Protein AF-0000000080738902 (afdb_homodimer)

pLDDT: mean 89.27, std 9.14, range [47.47, 98.25]

Radius of gyration: 24.22 Å; Cα contacts (8 Å, |Δi|>4): 672; chains: 2; bounding box: 46×71×53 Å

Secondary structure (DSSP, 8-state):
---------GGGPPPEEESSBS---GGGGEEEEEE-SSTT-EEEEEEEE-SEEE--BSS--SPPSEE-SSEEEEEEEES--TT--SS-S-TT-EEEE-TT-EE---HHHHHHHHHS----EEE-TT-EEEEEEESS--PPPHIIIIIT----TTHHIIIIITPPP--PPP-/---------GGGPPPEEESSBS---GGGGEEEEEE-SSTT-EEEEEEEE-SEEE--BSS--SPPSEE-SSEEEEEEEES--TT--SS-S-TT-EEEE-TT-EE---HHHHHHHHHS----EEE-TT-EEEEEEESS--PPPHIIIIIT----TTHHIIIIITPPP--PPP-

Structure (mmCIF, N/CA/C/O backbone):
data_AF-0000000080738902-model_v1
#
loop_
_entity.id
_entity.type
_entity.pdbx_description
1 polymer 'homogentisate 1,2-dioxygenase'
#
loop_
_atom_site.group_PDB
_atom_site.id
_atom_site.type_symbol
_atom_site.label_atom_id
_atom_site.label_alt_id
_atom_site.label_comp_id
_atom_site.label_asym_id
_atom_site.label_entity_id
_atom_site.label_seq_id
_atom_site.pdbx_PDB_ins_code
_atom_site.Cartn_x
_atom_site.Cartn_y
_atom_site.Cartn_z
_atom_site.occupancy
_atom_site.B_iso_or_equiv
_atom_site.auth_seq_id
_atom_site.auth_comp_id
_atom_site.auth_asym_id
_atom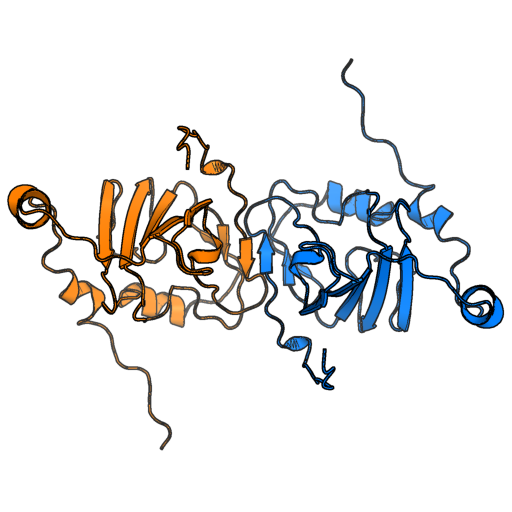_site.auth_atom_id
_atom_site.pdbx_PDB_model_num
ATOM 1 N N . MET A 1 1 ? -26.938 -9.75 -11.336 1 48.16 1 MET A N 1
ATOM 2 C CA . MET A 1 1 ? -25.656 -9.047 -11.523 1 48.16 1 MET A CA 1
ATOM 3 C C . MET A 1 1 ? -25.266 -9.031 -13 1 48.16 1 MET A C 1
ATOM 5 O O . MET A 1 1 ? -25.203 -10.078 -13.641 1 48.16 1 MET A O 1
ATOM 9 N N . GLU A 1 2 ? -25.641 -7.961 -13.656 1 53.91 2 GLU A N 1
ATOM 10 C CA . GLU A 1 2 ? -25.297 -7.867 -15.07 1 53.91 2 GLU A CA 1
ATOM 11 C C . GLU A 1 2 ? -23.781 -7.855 -15.266 1 53.91 2 GLU A C 1
ATOM 13 O O . GLU A 1 2 ? -23.062 -7.195 -14.516 1 53.91 2 GLU A O 1
ATOM 18 N N . ILE A 1 3 ? -23.266 -8.875 -15.883 1 64.56 3 ILE A N 1
ATOM 19 C CA . ILE A 1 3 ? -21.828 -8.977 -16.188 1 64.56 3 ILE A CA 1
ATOM 20 C C . ILE A 1 3 ? -21.531 -8.289 -17.516 1 64.56 3 ILE A C 1
ATOM 22 O O . ILE A 1 3 ? -22.203 -8.539 -18.516 1 64.56 3 ILE A O 1
ATOM 26 N N . TYR A 1 4 ? -20.953 -7.121 -17.438 1 76.94 4 TYR A N 1
ATOM 27 C CA . TYR A 1 4 ? -20.484 -6.457 -18.641 1 76.94 4 TYR A CA 1
ATOM 28 C C . TYR A 1 4 ? -19.016 -6.785 -18.906 1 76.94 4 TYR A C 1
ATOM 30 O O . TYR A 1 4 ? -18.219 -6.91 -17.984 1 76.94 4 TYR A O 1
ATOM 38 N N . PRO A 1 5 ? -18.812 -7.152 -20.203 1 82.19 5 PRO A N 1
ATOM 39 C CA . PRO A 1 5 ? -17.406 -7.352 -20.531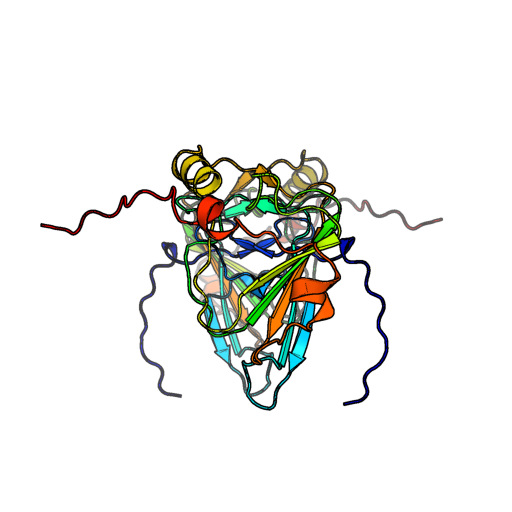 1 82.19 5 PRO A CA 1
ATOM 40 C C . PRO A 1 5 ? -16.562 -6.09 -20.328 1 82.19 5 PRO A C 1
ATOM 42 O O . PRO A 1 5 ? -17.047 -4.98 -20.594 1 82.19 5 PRO A O 1
ATOM 45 N N . TYR A 1 6 ? -15.531 -6.125 -19.594 1 82.94 6 TYR A N 1
ATOM 46 C CA . TYR A 1 6 ? -14.617 -5.008 -19.375 1 82.94 6 TYR A CA 1
ATOM 47 C C . TYR A 1 6 ? -13.195 -5.383 -19.781 1 82.94 6 TYR A C 1
ATOM 49 O O . TYR A 1 6 ? -12.773 -6.527 -19.594 1 82.94 6 TYR A O 1
ATOM 57 N N . LYS A 1 7 ? -12.602 -4.418 -20.641 1 90.44 7 LYS A N 1
ATOM 58 C CA . LYS A 1 7 ? -11.188 -4.547 -20.969 1 90.44 7 LYS A CA 1
ATOM 59 C C . LYS A 1 7 ? -10.344 -3.59 -20.125 1 90.44 7 LYS A C 1
ATOM 61 O O . LYS A 1 7 ? -10.664 -2.404 -20.016 1 90.44 7 LYS A O 1
ATOM 66 N N . TYR A 1 8 ? -9.383 -4.148 -19.469 1 91.38 8 TYR A N 1
ATOM 67 C CA . TYR A 1 8 ? -8.523 -3.355 -18.594 1 91.38 8 TYR A CA 1
ATOM 68 C C . TYR A 1 8 ? -7.055 -3.656 -18.859 1 91.38 8 TYR A C 1
ATOM 70 O O . TYR A 1 8 ? -6.648 -4.82 -18.875 1 91.38 8 TYR A O 1
ATOM 78 N N . ASP A 1 9 ? -6.238 -2.584 -19.25 1 94.75 9 ASP A N 1
ATOM 79 C CA . ASP A 1 9 ? -4.789 -2.707 -19.375 1 94.75 9 ASP A CA 1
ATOM 80 C C . ASP A 1 9 ? -4.141 -2.955 -18.016 1 94.75 9 ASP A C 1
ATOM 82 O O . ASP A 1 9 ? -4.07 -2.051 -17.172 1 94.75 9 ASP A O 1
ATOM 86 N N . LEU A 1 10 ? -3.564 -4.156 -17.844 1 95.75 10 LEU A N 1
ATOM 87 C CA . LEU A 1 10 ? -3.01 -4.539 -16.547 1 95.75 10 LEU A CA 1
ATOM 88 C C . LEU A 1 10 ? -1.816 -3.658 -16.188 1 95.75 10 LEU A C 1
ATOM 90 O O . LEU A 1 10 ? -1.447 -3.553 -15.016 1 95.75 10 LEU A O 1
ATOM 94 N N . GLY A 1 11 ? -1.212 -3.033 -17.203 1 94.06 11 GLY A N 1
ATOM 95 C CA . GLY A 1 11 ? -0.072 -2.162 -16.953 1 94.06 11 GLY A CA 1
ATOM 96 C C . GLY A 1 11 ? -0.444 -0.87 -16.25 1 94.06 11 GLY A C 1
ATOM 97 O O . GLY A 1 11 ? 0.428 -0.152 -15.766 1 94.06 11 GLY A O 1
ATOM 98 N N . ARG A 1 12 ? -1.668 -0.596 -16.172 1 94.12 12 ARG A N 1
ATOM 99 C CA . ARG A 1 12 ? -2.125 0.661 -15.586 1 94.12 12 ARG A CA 1
ATOM 100 C C . ARG A 1 12 ? -2.467 0.488 -14.109 1 94.12 12 ARG A C 1
ATOM 102 O O . ARG A 1 12 ? -2.861 1.447 -13.438 1 94.12 12 ARG A O 1
ATOM 109 N N . PHE A 1 13 ? -2.375 -0.691 -13.664 1 96.69 13 PHE A N 1
ATOM 110 C CA . PHE A 1 13 ? -2.664 -0.986 -12.266 1 96.69 13 PHE A CA 1
ATOM 111 C C . PHE A 1 13 ? -1.594 -0.398 -11.352 1 96.69 13 PHE A C 1
ATOM 113 O O . PHE A 1 13 ? -0.415 -0.739 -11.469 1 96.69 13 PHE A O 1
ATOM 120 N N . SER A 1 14 ? -1.913 0.566 -10.422 1 96.88 14 SER A N 1
ATOM 121 C CA . SER A 1 14 ? -0.982 1.083 -9.422 1 96.88 14 SER A CA 1
ATOM 122 C C . SER A 1 14 ? -0.781 0.087 -8.289 1 96.88 14 SER A C 1
ATOM 124 O O . SER A 1 14 ? -1.716 -0.207 -7.539 1 96.88 14 SER A O 1
ATOM 126 N N . VAL A 1 15 ? 0.381 -0.333 -8.156 1 97.62 15 VAL A N 1
ATOM 127 C CA . VAL A 1 15 ? 0.679 -1.409 -7.215 1 97.62 15 VAL A CA 1
ATOM 128 C C . VAL A 1 15 ? 0.935 -0.827 -5.828 1 97.62 15 VAL A C 1
ATOM 130 O O . VAL A 1 15 ? 1.811 0.024 -5.656 1 97.62 15 VAL A O 1
ATOM 133 N N . ILE A 1 16 ? 0.115 -1.311 -4.898 1 97.88 16 ILE A N 1
ATOM 134 C CA . ILE A 1 16 ? 0.243 -0.891 -3.506 1 97.88 16 ILE A CA 1
ATOM 135 C C . ILE A 1 16 ? 0.918 -1.993 -2.693 1 97.88 16 ILE A C 1
ATOM 137 O O . ILE A 1 16 ? 0.612 -3.176 -2.865 1 97.88 16 ILE A O 1
ATOM 141 N N . GLY A 1 17 ? 1.851 -1.627 -1.879 1 97.44 17 GLY A N 1
ATOM 142 C CA . GLY A 1 17 ? 2.566 -2.584 -1.052 1 97.44 17 GLY A CA 1
ATOM 143 C C . GLY A 1 17 ? 3.164 -1.965 0.197 1 97.44 17 GLY A C 1
ATOM 144 O O . GLY A 1 17 ? 2.965 -0.779 0.465 1 97.44 17 GLY A O 1
ATOM 145 N N . SER A 1 18 ? 3.805 -2.836 0.977 1 97.5 18 SER A N 1
ATOM 146 C CA . SER A 1 18 ? 4.449 -2.346 2.191 1 97.5 18 SER A CA 1
ATOM 147 C C . SER A 1 18 ? 5.664 -1.484 1.863 1 97.5 18 SER A C 1
ATOM 149 O O . SER A 1 18 ? 6.496 -1.862 1.033 1 97.5 18 SER A O 1
ATOM 151 N N . THR A 1 19 ? 5.719 -0.328 2.545 1 98.25 19 THR A N 1
ATOM 152 C CA . THR A 1 19 ? 6.855 0.57 2.363 1 98.25 19 THR A CA 1
ATOM 153 C C . THR A 1 19 ? 7.629 0.731 3.668 1 98.25 19 THR A C 1
ATOM 155 O O . THR A 1 19 ? 8.352 1.713 3.848 1 98.25 19 THR A O 1
ATOM 158 N N . SER A 1 20 ? 7.426 -0.146 4.594 1 97.88 20 SER A N 1
ATOM 159 C CA . SER A 1 20 ? 8.156 -0.149 5.859 1 97.88 20 SER A CA 1
ATOM 160 C C . SER A 1 20 ? 8.609 -1.557 6.234 1 97.88 20 SER A C 1
ATOM 162 O O . SER A 1 20 ? 9.758 -1.927 6.004 1 97.88 20 SER A O 1
ATOM 164 N N . PHE A 1 21 ? 7.652 -2.4 6.684 1 97.56 21 PHE A N 1
ATOM 165 C CA . PHE A 1 21 ? 7.992 -3.781 7.008 1 97.56 21 PHE A CA 1
ATOM 166 C C . PHE A 1 21 ? 6.793 -4.695 6.789 1 97.56 21 PHE A C 1
ATOM 168 O O . PHE A 1 21 ? 5.707 -4.234 6.441 1 97.56 21 PHE A O 1
ATOM 175 N N . ASP A 1 22 ? 6.992 -6.016 6.859 1 95.94 22 ASP A N 1
ATOM 176 C CA . ASP A 1 22 ? 6 -7.078 6.711 1 95.94 22 ASP A CA 1
ATOM 177 C C . ASP A 1 22 ? 5.656 -7.305 5.242 1 95.94 22 ASP A C 1
ATOM 179 O O . ASP A 1 22 ? 5.949 -6.465 4.391 1 95.94 22 ASP A O 1
ATOM 183 N N . HIS A 1 23 ? 5.129 -8.43 5 1 94.69 23 HIS A N 1
ATOM 184 C CA . HIS A 1 23 ? 4.656 -8.867 3.691 1 94.69 23 HIS A CA 1
ATOM 185 C C . HIS A 1 23 ? 3.135 -8.977 3.662 1 94.69 23 HIS A C 1
ATOM 187 O O . HIS A 1 23 ? 2.561 -9.898 4.242 1 94.69 23 HIS A O 1
ATOM 193 N N . PRO A 1 24 ? 2.496 -7.988 2.971 1 94.69 24 PRO A N 1
ATOM 194 C CA . PRO A 1 24 ? 1.034 -8.055 2.932 1 94.69 24 PRO A CA 1
ATOM 195 C C . PRO A 1 24 ? 0.517 -9.25 2.141 1 94.69 24 PRO A C 1
ATOM 197 O O . PRO A 1 24 ? 1.213 -9.758 1.259 1 94.69 24 PRO A O 1
ATOM 200 N N . ASP A 1 25 ? -0.683 -9.648 2.498 1 91.94 25 ASP A N 1
ATOM 201 C CA . ASP A 1 25 ? -1.377 -10.68 1.729 1 91.94 25 ASP A CA 1
ATOM 202 C C . ASP A 1 25 ? -1.516 -10.266 0.264 1 91.94 25 ASP A C 1
ATOM 204 O O . ASP A 1 25 ? -1.774 -9.102 -0.036 1 91.94 25 ASP A O 1
ATOM 208 N N . PRO A 1 26 ? -1.412 -11.219 -0.661 1 92.56 26 PRO A N 1
ATOM 209 C CA . PRO A 1 26 ? -1.456 -10.891 -2.086 1 92.56 26 PRO A CA 1
ATOM 210 C C . PRO A 1 26 ? -2.795 -10.289 -2.51 1 92.56 26 PRO A C 1
ATOM 212 O O . PRO A 1 26 ? -2.896 -9.703 -3.59 1 92.56 26 PRO A O 1
ATOM 215 N N . SER A 1 27 ? -3.814 -10.406 -1.68 1 92.25 27 SER A N 1
ATOM 216 C CA . SER A 1 27 ? -5.094 -9.805 -2.035 1 92.25 27 SER A CA 1
ATOM 217 C C . SER A 1 27 ? -4.973 -8.297 -2.188 1 92.25 27 SER A C 1
ATOM 219 O O . SER A 1 27 ? -5.848 -7.648 -2.762 1 92.25 27 SER A O 1
ATOM 221 N N . ILE A 1 28 ? -3.924 -7.68 -1.72 1 95.38 28 ILE A N 1
ATOM 222 C CA . ILE A 1 28 ? -3.68 -6.25 -1.86 1 95.38 28 ILE A CA 1
ATOM 223 C C . ILE A 1 28 ? -3.531 -5.895 -3.338 1 95.38 28 ILE A C 1
ATOM 225 O O . ILE A 1 28 ? -3.682 -4.73 -3.721 1 95.38 28 ILE A O 1
ATOM 229 N N . PHE A 1 29 ? -3.316 -6.934 -4.199 1 97.31 29 PHE A N 1
ATOM 230 C CA . PHE A 1 29 ? -3.121 -6.723 -5.629 1 97.31 29 PHE A CA 1
ATOM 231 C C . PHE A 1 29 ? -4.379 -7.082 -6.406 1 97.31 29 PHE A C 1
ATOM 233 O O . PHE A 1 29 ? -4.324 -7.309 -7.617 1 97.31 29 PHE A O 1
ATOM 240 N N . THR A 1 30 ? -5.496 -7.137 -5.703 1 97.06 30 THR A N 1
ATOM 241 C CA . THR A 1 30 ? -6.746 -7.508 -6.355 1 97.06 30 THR A CA 1
ATOM 242 C C . THR A 1 30 ? -7.188 -6.43 -7.34 1 97.06 30 THR A C 1
ATOM 244 O O . THR A 1 30 ? -7.277 -5.254 -6.98 1 97.06 30 THR A O 1
ATOM 247 N N . VAL A 1 31 ? -7.438 -6.891 -8.516 1 96.25 31 VAL A N 1
ATOM 248 C CA . VAL A 1 31 ? -7.922 -6.004 -9.57 1 96.25 31 VAL A CA 1
ATOM 249 C C . VAL A 1 31 ? -9.445 -6.062 -9.625 1 96.25 31 VAL A C 1
ATOM 251 O O . VAL A 1 31 ? -10.109 -5.035 -9.797 1 96.25 31 VAL A O 1
ATOM 254 N N . LEU A 1 32 ? -9.93 -7.246 -9.531 1 94 32 LEU A N 1
ATOM 255 C CA . LEU A 1 32 ? -11.367 -7.48 -9.641 1 94 32 LEU A CA 1
ATOM 256 C C . LEU A 1 32 ? -11.82 -8.555 -8.656 1 94 32 LEU A C 1
ATOM 258 O O . LEU A 1 32 ? -11.117 -9.539 -8.438 1 94 32 LEU A O 1
ATOM 262 N N . THR A 1 33 ? -13.016 -8.375 -8.07 1 94.38 33 THR A N 1
ATOM 263 C CA . THR A 1 33 ? -13.594 -9.352 -7.156 1 94.38 33 THR A CA 1
ATOM 264 C C . THR A 1 33 ? -14.984 -9.766 -7.625 1 94.38 33 THR A C 1
ATOM 266 O O . THR A 1 33 ? -15.812 -8.922 -7.953 1 94.38 33 THR A O 1
ATOM 269 N N . GLY A 1 34 ? -15.18 -11.109 -7.867 1 93.38 34 GLY A N 1
ATOM 270 C CA . GLY A 1 34 ? -16.516 -11.664 -7.902 1 93.38 34 GLY A CA 1
ATOM 271 C C . GLY A 1 34 ? -17.078 -11.984 -6.527 1 93.38 34 GLY A C 1
ATOM 272 O O . GLY A 1 34 ? -16.641 -12.945 -5.891 1 93.38 34 GLY A O 1
ATOM 273 N N . PRO A 1 35 ? -17.953 -11.148 -6.059 1 93.06 35 PRO A N 1
ATOM 274 C CA . PRO A 1 35 ? -18.406 -11.289 -4.676 1 93.06 35 PRO A CA 1
ATOM 275 C C . PRO A 1 35 ? -19.297 -12.516 -4.469 1 93.06 35 PRO A C 1
ATOM 277 O O . PRO A 1 35 ? -19.922 -12.992 -5.418 1 93.06 35 PRO A O 1
ATOM 280 N N . SER A 1 36 ? -19.219 -13.023 -3.266 1 93.69 36 SER A N 1
ATOM 281 C CA . SER A 1 36 ? -20.203 -14.023 -2.826 1 93.69 36 SER A CA 1
ATOM 282 C C . SER A 1 36 ? -21.328 -13.375 -2.025 1 93.69 36 SER A C 1
ATOM 284 O O . SER A 1 36 ? -21.516 -12.156 -2.082 1 93.69 36 SER A O 1
ATOM 286 N N . ASP A 1 37 ? -22.094 -14.211 -1.393 1 93.31 37 ASP A N 1
ATOM 287 C CA . ASP A 1 37 ? -23.188 -13.719 -0.559 1 93.31 37 ASP A CA 1
ATOM 288 C C . ASP A 1 37 ? -22.703 -13.438 0.863 1 93.31 37 ASP A C 1
ATOM 290 O O . ASP A 1 37 ? -23.5 -13.062 1.729 1 93.31 37 ASP A O 1
ATOM 294 N N . HIS A 1 38 ? -21.406 -13.648 1.132 1 92.56 38 HIS A N 1
ATOM 295 C CA . HIS A 1 38 ? -20.781 -13.383 2.428 1 92.56 38 HIS A CA 1
ATOM 296 C C . HIS A 1 38 ? -19.75 -12.266 2.324 1 92.56 38 HIS A C 1
ATOM 298 O O . HIS A 1 38 ? -18.781 -12.391 1.582 1 92.56 38 HIS A O 1
ATOM 304 N N . PRO A 1 39 ? -20 -11.172 3.078 1 87.25 39 PRO A N 1
ATOM 305 C CA . PRO A 1 39 ? -19 -10.102 3.049 1 87.25 39 PRO A CA 1
ATOM 306 C C . PRO A 1 39 ? -17.609 -10.586 3.414 1 87.25 39 PRO A C 1
ATOM 308 O O . PRO A 1 39 ? -17.438 -11.367 4.348 1 87.25 39 PRO A O 1
ATOM 311 N N . GLY A 1 40 ? -16.703 -10.266 2.676 1 86.69 40 GLY A N 1
ATOM 312 C CA . GLY A 1 40 ? -15.312 -10.602 2.982 1 86.69 40 GLY A CA 1
ATOM 313 C C . GLY A 1 40 ? -14.859 -11.898 2.348 1 86.69 40 GLY A C 1
ATOM 314 O O . GLY A 1 40 ? -13.695 -12.281 2.488 1 86.69 40 GLY A O 1
ATOM 315 N N . THR A 1 41 ? -15.805 -12.594 1.688 1 92.88 41 THR A N 1
ATOM 316 C CA . THR A 1 41 ? -15.469 -13.844 1.021 1 92.88 41 THR A CA 1
ATOM 317 C C . THR A 1 41 ? -15.828 -13.789 -0.46 1 92.88 41 THR A C 1
ATOM 319 O O . THR A 1 41 ? -17 -13.766 -0.816 1 92.88 41 THR A O 1
ATOM 322 N N . ALA A 1 42 ? -14.836 -13.828 -1.273 1 94.88 42 ALA A N 1
ATOM 323 C CA . ALA A 1 42 ? -15.07 -13.727 -2.711 1 94.88 42 ALA A CA 1
ATOM 324 C C . ALA A 1 42 ? -15.25 -15.109 -3.34 1 94.88 42 ALA A C 1
ATOM 326 O O . ALA A 1 42 ? -14.609 -16.078 -2.918 1 94.88 42 ALA A O 1
ATOM 327 N N . ILE A 1 43 ? -16.172 -15.172 -4.305 1 96.19 43 ILE A N 1
ATOM 328 C CA . ILE A 1 43 ? -16.172 -16.359 -5.16 1 96.19 43 ILE A CA 1
ATOM 329 C C . ILE A 1 43 ? -14.82 -16.469 -5.867 1 96.19 43 ILE A C 1
ATOM 331 O O . ILE A 1 43 ? -14.219 -17.547 -5.906 1 96.19 43 ILE A O 1
ATOM 335 N N . ALA A 1 44 ? -14.383 -15.281 -6.359 1 95.56 44 ALA A N 1
ATOM 336 C CA . ALA A 1 44 ? -13.055 -15.234 -6.965 1 95.56 44 ALA A CA 1
ATOM 337 C C . ALA A 1 44 ? -12.484 -13.82 -6.938 1 95.56 44 ALA A C 1
ATOM 339 O O . ALA A 1 44 ? -13.203 -12.852 -7.207 1 95.56 44 ALA A O 1
ATOM 340 N N . ASP A 1 45 ? -11.289 -13.742 -6.57 1 96.31 45 ASP A N 1
ATOM 341 C CA . ASP A 1 45 ? -10.492 -12.531 -6.75 1 96.31 45 ASP A CA 1
ATOM 342 C C . ASP A 1 45 ? -9.477 -12.703 -7.879 1 96.31 45 ASP A C 1
ATOM 344 O O . ASP A 1 45 ? -8.766 -13.703 -7.934 1 96.31 45 ASP A O 1
ATOM 348 N N . PHE A 1 46 ? -9.531 -11.742 -8.781 1 96.56 46 PHE A N 1
ATOM 349 C CA . PHE A 1 46 ? -8.484 -11.664 -9.797 1 96.56 46 PHE A CA 1
ATOM 350 C C . PHE A 1 46 ? -7.359 -10.742 -9.344 1 96.56 46 PHE A C 1
ATOM 352 O O . PHE A 1 46 ? -7.574 -9.539 -9.156 1 96.56 46 PHE A O 1
ATOM 359 N N . VAL A 1 47 ? -6.145 -11.352 -9.148 1 97.38 47 VAL A N 1
ATOM 360 C CA . VAL A 1 47 ? -4.977 -10.664 -8.609 1 97.38 47 VAL A CA 1
ATOM 361 C C . VAL A 1 47 ? -3.861 -10.633 -9.648 1 97.38 47 VAL A C 1
ATOM 363 O O . VAL A 1 47 ? -3.678 -11.602 -10.398 1 97.38 47 VAL A O 1
ATOM 366 N N . ILE A 1 48 ? -3.096 -9.539 -9.695 1 97.69 48 ILE A N 1
ATOM 367 C CA . ILE A 1 48 ? -1.964 -9.508 -10.617 1 97.69 48 ILE A CA 1
ATOM 368 C C . ILE A 1 48 ? -0.698 -9.102 -9.859 1 97.69 48 ILE A C 1
ATOM 370 O O . ILE A 1 48 ? -0.771 -8.562 -8.758 1 97.69 48 ILE A O 1
ATOM 374 N N . PHE A 1 49 ? 0.411 -9.398 -10.5 1 96.38 49 PHE A N 1
ATOM 375 C CA . PHE A 1 49 ? 1.716 -9.078 -9.938 1 96.38 49 PHE A CA 1
ATOM 376 C C . PHE A 1 49 ? 2.562 -8.297 -10.93 1 96.38 49 PHE A C 1
ATOM 378 O O . PHE A 1 49 ? 3.51 -8.836 -11.508 1 96.38 49 PHE A O 1
ATOM 385 N N . PRO A 1 50 ? 2.232 -7.008 -11.062 1 96.5 50 PRO A N 1
ATOM 386 C CA . PRO A 1 50 ? 2.994 -6.164 -11.992 1 96.5 50 PRO A CA 1
ATOM 387 C C . PRO A 1 50 ? 4.363 -5.773 -11.438 1 96.5 50 PRO A C 1
ATOM 389 O O . PRO A 1 50 ? 4.691 -6.102 -10.297 1 96.5 50 PRO A O 1
ATOM 392 N N . PRO A 1 51 ? 5.172 -5.168 -12.344 1 96.69 51 PRO A N 1
ATOM 393 C CA . PRO A 1 51 ? 6.438 -4.641 -11.828 1 96.69 51 PRO A CA 1
ATOM 394 C C . PRO A 1 51 ? 6.242 -3.736 -10.609 1 96.69 51 PRO A C 1
ATOM 396 O O . PRO A 1 51 ? 5.312 -2.926 -10.578 1 96.69 51 PRO A O 1
ATOM 399 N N .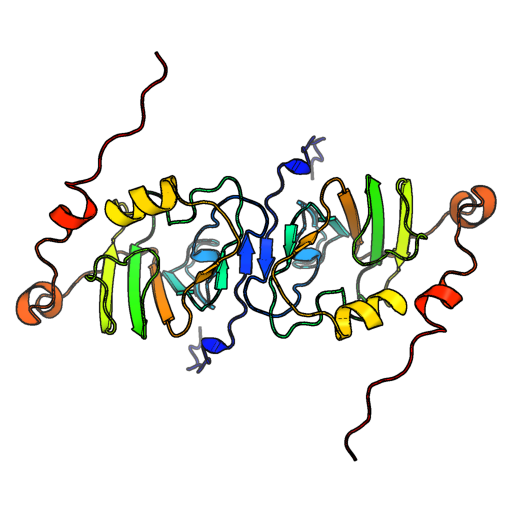 ARG A 1 52 ? 7.098 -3.922 -9.602 1 97.25 52 ARG A N 1
ATOM 400 C CA . ARG A 1 52 ? 6.945 -3.174 -8.359 1 97.25 52 ARG A CA 1
ATOM 401 C C . ARG A 1 52 ? 8.25 -3.148 -7.57 1 97.25 52 ARG A C 1
ATOM 403 O O . ARG A 1 52 ? 9.117 -4 -7.77 1 97.25 52 ARG A O 1
ATOM 410 N N . TRP A 1 53 ? 8.344 -2.178 -6.699 1 98 53 TRP A N 1
ATOM 411 C CA . TRP A 1 53 ? 9.477 -2.078 -5.789 1 98 53 TRP A CA 1
ATOM 412 C C . TRP A 1 53 ? 9.234 -2.898 -4.527 1 98 53 TRP A C 1
ATOM 414 O O . TRP A 1 53 ? 8.133 -2.885 -3.973 1 98 53 TRP A O 1
ATOM 424 N N . LEU A 1 54 ? 10.227 -3.691 -4.141 1 97.06 54 LEU A N 1
ATOM 425 C CA . LEU A 1 54 ? 10.289 -4.309 -2.82 1 97.06 54 LEU A CA 1
ATOM 426 C C . LEU A 1 54 ? 11.234 -3.539 -1.906 1 97.06 54 LEU A C 1
ATOM 428 O O . LEU A 1 54 ? 12.43 -3.418 -2.199 1 97.06 54 LEU A O 1
ATOM 432 N N . VAL A 1 55 ? 10.648 -3.041 -0.75 1 98.19 55 VAL A N 1
ATOM 433 C CA . VAL A 1 55 ? 11.477 -2.162 0.067 1 98.19 55 VAL A CA 1
ATOM 434 C C . VAL A 1 55 ? 11.32 -2.521 1.542 1 98.19 55 VAL A C 1
ATOM 436 O O . VAL A 1 55 ? 11.852 -1.834 2.416 1 98.19 55 VAL A O 1
ATOM 439 N N . GLN A 1 56 ? 10.555 -3.613 1.834 1 97.06 56 GLN A N 1
ATOM 440 C CA . GLN A 1 56 ? 10.266 -3.979 3.217 1 97.06 56 GLN A CA 1
ATOM 441 C C . GLN A 1 56 ? 11.555 -4.297 3.979 1 97.06 56 GLN A C 1
ATOM 443 O O . GLN A 1 56 ? 12.406 -5.035 3.484 1 97.06 56 GLN A O 1
ATOM 448 N N . GLU A 1 57 ? 11.602 -3.725 5.109 1 96.69 57 GLU A N 1
ATOM 449 C CA . GLU A 1 57 ? 12.719 -4.012 6.008 1 96.69 57 GLU A CA 1
ATOM 450 C C . GLU A 1 57 ? 12.328 -5.055 7.051 1 96.69 57 GLU A C 1
ATOM 452 O O . GLU A 1 57 ? 11.141 -5.289 7.293 1 96.69 57 GLU A O 1
ATOM 457 N N . ASP A 1 58 ? 13.398 -5.785 7.574 1 95.06 58 ASP A N 1
ATOM 458 C CA . ASP A 1 58 ? 13.18 -6.785 8.617 1 95.06 58 ASP A CA 1
ATOM 459 C C . ASP A 1 58 ? 12.055 -7.742 8.227 1 95.06 58 ASP A C 1
ATOM 461 O O . ASP A 1 58 ? 11.188 -8.047 9.047 1 95.06 58 ASP A O 1
ATOM 465 N N . THR A 1 59 ? 12.023 -8.102 7 1 96 59 THR A N 1
ATOM 466 C CA . THR A 1 59 ? 10.922 -8.891 6.465 1 96 59 THR A CA 1
ATOM 467 C C . THR A 1 59 ? 11.438 -9.961 5.512 1 96 59 THR A C 1
ATOM 469 O O . THR A 1 59 ? 12.328 -9.703 4.695 1 96 59 THR A O 1
ATOM 472 N N . PHE A 1 60 ? 11.016 -11.281 5.793 1 94.31 60 PHE A N 1
ATOM 473 C CA . PHE A 1 60 ? 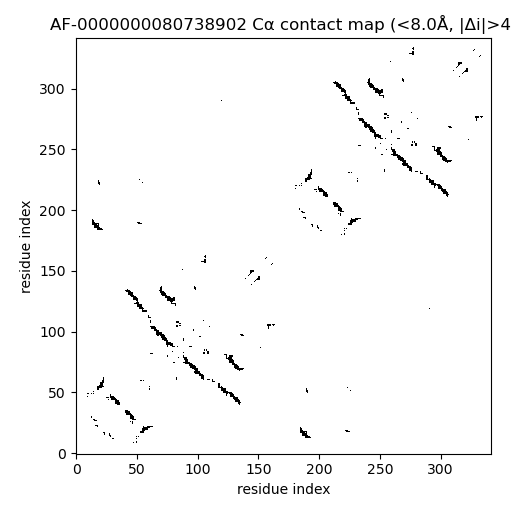11.148 -12.281 4.738 1 94.31 60 PHE A CA 1
ATOM 474 C C . PHE A 1 60 ? 10.258 -11.938 3.551 1 94.31 60 PHE A C 1
ATOM 476 O O . PHE A 1 60 ? 9.031 -12.016 3.648 1 94.31 60 PHE A O 1
ATOM 483 N N . ARG A 1 61 ? 10.812 -11.508 2.389 1 93.81 61 ARG A N 1
ATOM 484 C CA . ARG A 1 61 ? 10.07 -10.805 1.349 1 93.81 61 ARG A CA 1
ATOM 485 C C . ARG A 1 61 ? 9.281 -11.781 0.485 1 93.81 61 ARG A C 1
ATOM 487 O O . ARG A 1 61 ? 8.18 -11.469 0.03 1 93.81 61 ARG A O 1
ATOM 494 N N . PRO A 1 62 ? 9.781 -13.047 0.252 1 90 62 PRO A N 1
ATOM 495 C CA . PRO A 1 62 ? 8.938 -13.969 -0.511 1 90 62 PRO A CA 1
ATOM 496 C C . PRO A 1 62 ? 7.684 -14.391 0.255 1 90 62 PRO A C 1
ATOM 498 O O . PRO A 1 62 ? 7.602 -14.188 1.47 1 90 62 PRO A O 1
ATOM 501 N N . PRO A 1 63 ? 6.691 -14.844 -0.538 1 88.69 63 PRO A N 1
ATOM 502 C CA . PRO A 1 63 ? 5.551 -15.406 0.19 1 88.69 63 PRO A CA 1
ATOM 503 C C . PRO A 1 63 ? 5.953 -16.547 1.124 1 88.69 63 PRO A C 1
ATOM 505 O O . PRO A 1 63 ? 6.586 -17.516 0.689 1 88.69 63 PRO A O 1
ATOM 508 N N . TRP A 1 64 ? 5.559 -16.406 2.373 1 87 64 TRP A N 1
ATOM 509 C CA . TRP A 1 64 ? 5.941 -17.391 3.379 1 87 64 TRP A CA 1
ATOM 510 C C . TRP A 1 64 ? 5.191 -18.703 3.172 1 87 64 TRP A C 1
ATOM 512 O O . TRP A 1 64 ? 4.238 -18.766 2.389 1 87 64 TRP A O 1
ATOM 522 N N . TYR A 1 65 ? 5.715 -19.734 3.789 1 89.31 65 TYR A N 1
ATOM 523 C CA . TYR A 1 65 ? 5.023 -21.016 3.783 1 89.31 65 TYR A CA 1
ATOM 524 C C . TYR A 1 65 ? 3.672 -20.922 4.48 1 89.31 65 TYR A C 1
ATOM 526 O O . TYR A 1 65 ? 3.578 -20.391 5.586 1 89.31 65 TYR A O 1
ATOM 534 N N . HIS A 1 66 ? 2.672 -21.406 3.768 1 91.38 66 HIS A N 1
ATOM 535 C CA . HIS A 1 66 ? 1.339 -21.266 4.344 1 91.38 66 HIS A CA 1
ATOM 536 C C . HIS A 1 66 ? 0.35 -22.219 3.684 1 91.38 66 HIS A C 1
ATOM 538 O O . HIS A 1 66 ? 0.679 -22.875 2.691 1 91.38 66 HIS A O 1
ATOM 544 N N . ARG A 1 67 ? -0.763 -22.359 4.395 1 93 67 ARG A N 1
ATOM 545 C CA . ARG A 1 67 ? -1.962 -22.984 3.852 1 93 67 ARG A CA 1
ATOM 546 C C . ARG A 1 67 ? -3.105 -21.984 3.744 1 93 67 ARG A C 1
ATOM 548 O O . ARG A 1 67 ? -3.475 -21.344 4.734 1 93 67 ARG A O 1
ATOM 555 N N . ASN A 1 68 ? -3.605 -21.875 2.559 1 92.5 68 ASN A N 1
ATOM 556 C CA . ASN A 1 68 ? -4.68 -20.906 2.344 1 92.5 68 ASN A CA 1
ATOM 557 C C . ASN A 1 68 ? -6.051 -21.531 2.592 1 92.5 68 ASN A C 1
ATOM 559 O O . ASN A 1 68 ? -6.273 -22.703 2.279 1 92.5 68 ASN A O 1
ATOM 563 N N . THR A 1 69 ? -6.898 -20.703 3.053 1 92.88 69 THR A N 1
ATOM 564 C CA . THR A 1 69 ? -8.289 -21.125 3.174 1 92.88 69 THR A CA 1
ATOM 565 C C . THR A 1 69 ? -9.008 -21.016 1.833 1 92.88 69 THR A C 1
ATOM 567 O O . THR A 1 69 ? -10.141 -21.484 1.686 1 92.88 69 THR A O 1
ATOM 570 N N . MET A 1 70 ? -8.422 -20.375 0.931 1 95.44 70 MET A N 1
ATOM 571 C CA . MET A 1 70 ? -8.953 -20.25 -0.423 1 95.44 70 MET A CA 1
ATOM 572 C C . MET A 1 70 ? -8.078 -21 -1.424 1 95.44 70 MET A C 1
ATOM 574 O O . MET A 1 70 ? -6.895 -21.219 -1.168 1 95.44 70 MET A O 1
ATOM 578 N N . SER A 1 71 ? -8.719 -21.359 -2.545 1 96.88 71 SER A N 1
ATOM 579 C CA . SER A 1 71 ? -7.941 -21.938 -3.633 1 96.88 71 SER A CA 1
ATOM 580 C C . SER A 1 71 ? -7.16 -20.875 -4.387 1 96.88 71 SER A C 1
ATOM 582 O O . SER A 1 71 ? -7.664 -19.766 -4.613 1 96.88 71 SER A O 1
ATOM 584 N N . GLU A 1 72 ? -5.953 -21.266 -4.789 1 96.12 72 GLU A N 1
ATOM 585 C CA . GLU A 1 72 ? -5.094 -20.344 -5.527 1 96.12 72 GLU A CA 1
ATOM 586 C C . GLU A 1 72 ? -4.684 -20.938 -6.875 1 96.12 72 GLU A C 1
ATOM 588 O O . GLU A 1 72 ? -4.125 -22.031 -6.934 1 96.12 72 GLU A O 1
ATOM 593 N N . PHE A 1 73 ? -5.039 -20.281 -7.984 1 95.94 73 PHE A N 1
ATOM 594 C CA . PHE A 1 73 ? -4.594 -20.594 -9.336 1 95.94 73 PHE A CA 1
ATOM 595 C C . PHE A 1 73 ? -3.75 -19.453 -9.906 1 95.94 73 PHE A C 1
ATOM 597 O O . PHE A 1 73 ? -4.258 -18.359 -10.148 1 95.94 73 PHE A O 1
ATOM 604 N N . MET A 1 74 ? -2.529 -19.797 -10.078 1 95.75 74 MET A N 1
ATOM 605 C CA . MET A 1 74 ? -1.599 -18.766 -10.523 1 95.75 74 MET A CA 1
ATOM 606 C C . MET A 1 74 ? -1.074 -19.078 -11.922 1 95.75 74 MET A C 1
ATOM 608 O O . MET A 1 74 ? -0.79 -20.234 -12.242 1 95.75 74 MET A O 1
ATOM 612 N N . GLY A 1 75 ? -0.93 -18 -12.711 1 95.06 75 GLY A N 1
ATOM 613 C CA . GLY A 1 75 ? -0.36 -18.125 -14.047 1 95.06 75 GLY A CA 1
ATOM 614 C C . GLY A 1 75 ? 0.623 -17.016 -14.383 1 95.06 75 GLY A C 1
ATOM 615 O O . GLY A 1 75 ? 0.657 -15.984 -13.711 1 95.06 75 GLY A O 1
ATOM 616 N N . LEU A 1 76 ? 1.431 -17.359 -15.391 1 95.69 76 LEU A N 1
ATOM 617 C CA . LEU A 1 76 ? 2.408 -16.391 -15.891 1 95.69 76 LEU A CA 1
ATOM 618 C C . LEU A 1 76 ? 2.111 -16.016 -17.344 1 95.69 76 LEU A C 1
ATOM 620 O O . LEU A 1 76 ? 2.092 -16.891 -18.219 1 95.69 76 LEU A O 1
ATOM 624 N N . ILE A 1 77 ? 1.859 -14.742 -17.547 1 95.62 77 ILE A N 1
ATOM 625 C CA . ILE A 1 77 ? 1.545 -14.266 -18.891 1 95.62 77 ILE A CA 1
ATOM 626 C C . ILE A 1 77 ? 2.834 -14.062 -19.672 1 95.62 77 ILE A C 1
ATOM 628 O O . ILE A 1 77 ? 2.969 -14.562 -20.797 1 95.62 77 ILE A O 1
ATOM 632 N N . CYS A 1 78 ? 3.768 -13.414 -19.094 1 95.44 78 CYS A N 1
ATOM 633 C CA . CYS A 1 78 ? 5.051 -13.172 -19.75 1 95.44 78 CYS A CA 1
ATOM 634 C C . CYS A 1 78 ? 6.137 -12.891 -18.719 1 95.44 78 CYS A C 1
ATOM 636 O O . CYS A 1 78 ? 5.836 -12.586 -17.562 1 95.44 78 CYS A O 1
ATOM 638 N N . GLY A 1 79 ? 7.391 -13.141 -19.094 1 93.44 79 GLY A N 1
ATOM 639 C CA . GLY A 1 79 ? 8.531 -12.852 -18.25 1 93.44 79 GLY A CA 1
ATOM 640 C C . GLY A 1 79 ? 8.812 -13.953 -17.234 1 93.44 79 GLY A C 1
ATOM 641 O O . GLY A 1 79 ? 8.805 -15.141 -17.578 1 93.44 79 GLY A O 1
ATOM 642 N N . GLN A 1 80 ? 9.234 -13.422 -15.977 1 87.38 80 GLN A N 1
ATOM 643 C CA . GLN A 1 80 ? 9.586 -14.328 -14.891 1 87.38 80 GLN A CA 1
ATOM 644 C C . GLN A 1 80 ? 8.906 -13.914 -13.594 1 87.38 80 GLN A C 1
ATOM 646 O O . GLN A 1 80 ? 8.609 -12.734 -13.383 1 87.38 80 GLN A O 1
ATOM 651 N N . TYR A 1 81 ? 8.586 -14.953 -12.844 1 83.69 81 TYR A N 1
ATOM 652 C CA . TYR A 1 81 ? 8.023 -14.695 -11.516 1 83.69 81 TYR A CA 1
ATOM 653 C C . TYR A 1 81 ? 9.094 -14.812 -10.438 1 83.69 81 TYR A C 1
ATOM 655 O O . TYR A 1 81 ? 9.789 -15.828 -10.352 1 83.69 81 TYR A O 1
ATOM 663 N N . ASP A 1 82 ? 9.18 -13.836 -9.578 1 76.31 82 ASP A N 1
ATOM 664 C CA . ASP A 1 82 ? 10.312 -13.633 -8.68 1 76.31 82 ASP A CA 1
ATOM 665 C C . ASP A 1 82 ? 10.391 -14.758 -7.641 1 76.31 82 ASP A C 1
ATOM 667 O O . ASP A 1 82 ? 11.484 -15.094 -7.18 1 76.31 82 ASP A O 1
ATOM 671 N N . ALA A 1 83 ? 9.289 -15.281 -7.203 1 73.31 83 ALA A N 1
ATOM 672 C CA . ALA A 1 83 ? 9.305 -16.281 -6.145 1 73.31 83 ALA A CA 1
ATOM 673 C C . ALA A 1 83 ? 9.547 -17.688 -6.711 1 73.31 83 ALA A C 1
ATOM 675 O O . ALA A 1 83 ? 9.672 -18.656 -5.961 1 73.31 83 ALA A O 1
ATOM 676 N N . LYS A 1 84 ? 9.578 -17.828 -8.023 1 73 84 LYS A N 1
ATOM 677 C CA . LYS A 1 84 ? 9.773 -19.125 -8.672 1 73 84 LYS A CA 1
ATOM 678 C C . LYS A 1 84 ? 10.828 -19.047 -9.766 1 73 84 LYS A C 1
ATOM 680 O O . LYS A 1 84 ? 10.508 -19.078 -10.953 1 73 84 LYS A O 1
ATOM 685 N N . THR A 1 85 ? 12.109 -18.984 -9.367 1 67.69 85 THR A N 1
ATOM 686 C CA . THR A 1 85 ? 13.203 -18.719 -10.305 1 67.69 85 THR A CA 1
ATOM 687 C C . THR A 1 85 ? 13.891 -20.016 -10.703 1 67.69 85 THR A C 1
ATOM 689 O O . THR A 1 85 ? 14.805 -20.016 -11.531 1 67.69 85 THR A O 1
ATOM 692 N N . GLY A 1 86 ? 13.391 -21.078 -10.219 1 66.5 86 GLY A N 1
ATOM 693 C CA . GLY A 1 86 ? 14.039 -22.359 -10.477 1 66.5 86 GLY A CA 1
ATOM 694 C C . GLY A 1 86 ? 13.758 -22.906 -11.867 1 66.5 86 GLY A C 1
ATOM 695 O O . GLY A 1 86 ? 14.281 -23.953 -12.25 1 66.5 86 GLY A O 1
ATOM 696 N N . GLY A 1 87 ? 12.938 -22.203 -12.695 1 66.56 87 GLY A N 1
ATOM 697 C CA . GLY A 1 87 ? 12.766 -22.562 -14.094 1 66.56 87 GLY A CA 1
ATOM 698 C C . GLY A 1 87 ? 11.453 -23.281 -14.359 1 66.56 87 GLY A C 1
ATOM 699 O O . GLY A 1 87 ? 11.062 -23.453 -15.516 1 66.56 87 GLY A O 1
ATOM 700 N N . GLY A 1 88 ? 10.75 -23.656 -13.336 1 70.81 88 GLY A N 1
ATOM 701 C CA . GLY A 1 88 ? 9.562 -24.453 -13.586 1 70.81 88 GLY A CA 1
ATOM 702 C C . GLY A 1 88 ? 8.344 -23.625 -13.938 1 70.81 88 GLY A C 1
ATOM 703 O O . GLY A 1 88 ? 7.516 -24.031 -14.75 1 70.81 88 GLY A O 1
ATOM 704 N N . PHE A 1 89 ? 8.289 -22.531 -13.516 1 81.94 89 PHE A N 1
ATOM 705 C CA . PHE A 1 89 ? 7.145 -21.656 -13.758 1 81.94 89 PHE A CA 1
ATOM 706 C C . PHE A 1 89 ? 7.426 -20.719 -14.914 1 81.94 89 PHE A C 1
ATOM 708 O O . PHE A 1 89 ? 8.07 -19.672 -14.734 1 81.94 89 PHE A O 1
ATOM 715 N N . GLN A 1 90 ? 6.984 -21.094 -16.156 1 86.5 90 GLN A N 1
ATOM 716 C CA . GLN A 1 90 ? 7.262 -20.375 -17.406 1 86.5 90 GLN A CA 1
ATOM 717 C C . GLN A 1 90 ? 5.992 -19.734 -17.969 1 86.5 90 GLN A C 1
ATOM 719 O O . GLN A 1 90 ? 4.883 -20.094 -17.562 1 86.5 90 GLN A O 1
ATOM 724 N N . PRO A 1 91 ? 6.207 -18.781 -18.891 1 91.69 91 PRO A N 1
ATOM 725 C CA . PRO A 1 91 ? 5.016 -18.188 -19.5 1 91.69 91 PRO A CA 1
ATOM 726 C C . PRO A 1 91 ? 4.07 -19.234 -20.094 1 91.69 91 PRO A C 1
ATOM 728 O O . PRO A 1 91 ? 4.523 -20.219 -20.672 1 91.69 91 PRO A O 1
ATOM 731 N N . ALA A 1 92 ? 2.801 -19.062 -19.922 1 90.12 92 ALA A N 1
ATOM 732 C CA . ALA A 1 92 ? 1.728 -19.969 -20.344 1 90.12 92 ALA A CA 1
ATOM 733 C C . ALA A 1 92 ? 1.593 -21.125 -19.359 1 90.12 92 ALA A C 1
ATOM 735 O O . ALA A 1 92 ? 0.748 -22 -19.547 1 90.12 92 ALA A O 1
ATOM 736 N N . GLY A 1 93 ? 2.451 -21.109 -18.359 1 88.94 93 GLY A N 1
ATOM 737 C CA . GLY A 1 93 ? 2.334 -22.109 -17.297 1 88.94 93 GLY A CA 1
ATOM 738 C C . GLY A 1 93 ? 1.42 -21.656 -16.156 1 88.94 93 GLY A C 1
ATOM 739 O O . GLY A 1 93 ? 1.056 -20.484 -16.078 1 88.94 93 GLY A O 1
ATOM 740 N N . ALA A 1 94 ? 1.042 -22.656 -15.328 1 91.56 94 ALA A N 1
ATOM 741 C CA . ALA A 1 94 ? 0.144 -22.359 -14.219 1 91.56 94 ALA A CA 1
ATOM 742 C C . ALA A 1 94 ? 0.388 -23.297 -13.039 1 91.56 94 ALA A C 1
ATOM 744 O O . ALA A 1 94 ? 0.973 -24.359 -13.203 1 91.56 94 ALA A O 1
ATOM 745 N N . SER A 1 95 ? 0.06 -22.75 -11.891 1 91.38 95 SER A N 1
ATOM 746 C CA . SER A 1 95 ? 0.087 -23.547 -10.664 1 91.38 95 SER A CA 1
ATOM 747 C C . SER A 1 95 ? -1.251 -23.484 -9.938 1 91.38 95 SER A C 1
ATOM 749 O O . SER A 1 95 ? -1.891 -22.438 -9.891 1 91.38 95 SER A O 1
ATOM 751 N N . LEU A 1 96 ? -1.641 -24.688 -9.469 1 93.31 96 LEU A N 1
ATOM 752 C CA . LEU A 1 96 ? -2.879 -24.766 -8.703 1 93.31 96 LEU A CA 1
ATOM 753 C C . LEU A 1 96 ? -2.617 -25.312 -7.309 1 93.31 96 LEU A C 1
ATOM 755 O O . LEU A 1 96 ? -1.992 -26.375 -7.16 1 93.31 96 LEU A O 1
ATOM 759 N N . HIS A 1 97 ? -2.986 -24.531 -6.34 1 93.5 97 HIS A N 1
ATOM 760 C CA . HIS A 1 97 ? -3.037 -24.953 -4.945 1 93.5 97 HIS A CA 1
ATOM 761 C C . HIS A 1 97 ? -4.441 -24.797 -4.371 1 93.5 97 HIS A C 1
ATOM 763 O O . HIS A 1 97 ? -4.855 -23.672 -4.043 1 93.5 97 HIS A O 1
ATOM 769 N N . ASN A 1 98 ? -5.074 -25.938 -4.203 1 95.38 98 ASN A N 1
ATOM 770 C CA . ASN A 1 98 ? -6.426 -25.875 -3.662 1 95.38 98 ASN A CA 1
ATOM 771 C C . ASN A 1 98 ? -6.422 -25.641 -2.156 1 95.38 98 ASN A C 1
ATOM 773 O O . ASN A 1 98 ? -5.359 -25.594 -1.533 1 95.38 98 ASN A O 1
ATOM 777 N N . ILE A 1 99 ? -7.629 -25.5 -1.66 1 95.19 99 ILE A N 1
ATOM 778 C CA . ILE A 1 99 ? -7.879 -25.172 -0.263 1 95.19 99 ILE A CA 1
ATOM 779 C C . ILE A 1 99 ? -7.039 -26.062 0.642 1 95.19 99 ILE A C 1
ATOM 781 O O . ILE A 1 99 ? -7.016 -27.281 0.463 1 95.19 99 ILE A O 1
ATOM 785 N N . MET A 1 100 ? -6.262 -25.469 1.489 1 94.88 100 MET A N 1
ATOM 786 C CA . MET A 1 100 ? -5.492 -26.062 2.584 1 94.88 100 MET A CA 1
ATOM 787 C C . MET A 1 100 ? -4.277 -26.812 2.055 1 94.88 100 MET A C 1
ATOM 789 O O . MET A 1 100 ? -3.615 -27.531 2.799 1 94.88 100 MET A O 1
ATOM 793 N N . SER A 1 101 ? -3.926 -26.656 0.728 1 91.38 101 SER A N 1
ATOM 794 C CA . SER A 1 101 ? -2.68 -27.188 0.194 1 91.38 101 SER A CA 1
ATOM 795 C C . SER A 1 101 ? -1.487 -26.328 0.597 1 91.38 101 SER A C 1
ATOM 797 O O . SER A 1 101 ? -1.47 -25.125 0.338 1 91.38 101 SER A O 1
ATOM 799 N N . ALA A 1 102 ? -0.515 -26.953 1.208 1 89.81 102 ALA A N 1
ATOM 800 C CA . ALA A 1 102 ? 0.673 -26.234 1.641 1 89.81 102 ALA A CA 1
ATOM 801 C C . ALA A 1 102 ? 1.51 -25.781 0.444 1 89.81 102 ALA A C 1
ATOM 803 O O . ALA A 1 102 ? 1.666 -26.531 -0.524 1 89.81 102 ALA A O 1
ATOM 804 N N . HIS A 1 103 ? 1.947 -24.578 0.443 1 88.25 103 HIS A N 1
ATOM 805 C CA . HIS A 1 103 ? 2.885 -24.094 -0.562 1 88.25 103 HIS A CA 1
ATOM 806 C C . HIS A 1 103 ? 3.701 -22.922 -0.032 1 88.25 103 HIS A C 1
ATOM 808 O O . HIS A 1 103 ? 3.459 -22.438 1.077 1 88.25 103 HIS A O 1
ATOM 814 N N . GLY A 1 104 ? 4.719 -22.516 -0.798 1 85.94 104 GLY A N 1
ATOM 815 C CA . GLY A 1 104 ? 5.711 -21.516 -0.449 1 85.94 104 GLY A CA 1
ATOM 816 C C . GLY A 1 104 ? 6.902 -21.5 -1.388 1 85.94 104 GLY A C 1
ATOM 817 O O . GLY A 1 104 ? 6.871 -22.125 -2.447 1 85.94 104 GLY A O 1
ATOM 818 N N . PRO A 1 105 ? 7.836 -20.688 -0.964 1 84.88 105 PRO A N 1
ATOM 819 C CA . PRO A 1 105 ? 9.016 -20.609 -1.83 1 84.88 105 PRO A CA 1
ATOM 820 C C . PRO A 1 105 ? 9.766 -21.938 -1.901 1 84.88 105 PRO A C 1
ATOM 822 O O . PRO A 1 105 ? 9.766 -22.719 -0.937 1 84.88 105 PRO A O 1
ATOM 825 N N . ASP A 1 106 ? 10.352 -22.141 -3.078 1 81.31 106 ASP A N 1
ATOM 826 C CA . ASP A 1 106 ? 11.219 -23.312 -3.168 1 81.31 106 ASP A CA 1
ATOM 827 C C . ASP A 1 106 ? 12.484 -23.125 -2.328 1 81.31 106 ASP A C 1
ATOM 829 O O . ASP A 1 106 ? 12.734 -22.031 -1.812 1 81.31 106 ASP A O 1
ATOM 833 N N . ALA A 1 107 ? 13.266 -24.172 -2.23 1 81.62 107 ALA A N 1
ATOM 834 C CA . ALA A 1 107 ? 14.422 -24.188 -1.346 1 81.62 107 ALA A CA 1
ATOM 835 C C . ALA A 1 107 ? 15.438 -23.109 -1.755 1 81.62 107 ALA A C 1
ATOM 837 O O . ALA A 1 107 ? 15.992 -22.422 -0.902 1 81.62 107 ALA A O 1
ATOM 838 N N . ASP A 1 108 ? 15.68 -22.969 -3.016 1 82.69 108 ASP A N 1
ATOM 839 C CA . ASP A 1 108 ? 16.641 -21.984 -3.514 1 82.69 108 ASP A CA 1
ATOM 840 C C . ASP A 1 108 ? 16.188 -20.562 -3.195 1 82.69 108 ASP A C 1
ATOM 842 O O . ASP A 1 108 ? 16.984 -19.719 -2.766 1 82.69 108 ASP A O 1
ATOM 846 N N . SER A 1 109 ? 14.961 -20.328 -3.371 1 83.75 109 SER A N 1
ATOM 847 C CA . SER A 1 109 ? 14.391 -19 -3.1 1 83.75 109 SER A CA 1
ATOM 848 C C . SER A 1 109 ? 14.438 -18.688 -1.609 1 83.75 109 SER A C 1
ATOM 850 O O . SER A 1 109 ? 14.711 -17.547 -1.223 1 83.75 109 SER A O 1
ATOM 852 N N . TYR A 1 110 ? 14.117 -19.719 -0.826 1 86 110 TYR A N 1
ATOM 853 C CA . TYR A 1 110 ? 14.164 -19.531 0.621 1 86 110 TYR A CA 1
ATOM 854 C C . TYR A 1 110 ? 15.562 -19.125 1.071 1 86 110 TYR A C 1
ATOM 856 O O . TYR A 1 110 ? 15.719 -18.156 1.816 1 86 110 TYR A O 1
ATOM 864 N N . GLU A 1 111 ? 16.547 -19.859 0.61 1 86.94 111 GLU A N 1
ATOM 865 C CA . GLU A 1 111 ? 17.922 -19.594 1.008 1 86.94 111 GLU A CA 1
ATOM 866 C C . GLU A 1 111 ? 18.375 -18.219 0.541 1 86.94 111 GLU A C 1
ATOM 868 O O . GLU A 1 111 ? 19 -17.469 1.306 1 86.94 111 GLU A O 1
ATOM 873 N N . ARG A 1 112 ? 18.094 -17.922 -0.61 1 88.19 112 ARG A N 1
ATOM 874 C CA . ARG A 1 112 ? 18.484 -16.625 -1.172 1 88.19 112 ARG A CA 1
ATOM 875 C C . ARG A 1 112 ? 17.828 -15.484 -0.422 1 88.19 112 ARG A C 1
ATOM 877 O O . ARG A 1 112 ? 18.484 -14.523 -0.021 1 88.19 112 ARG A O 1
ATOM 884 N N . ALA A 1 113 ? 16.578 -15.562 -0.176 1 89.44 113 ALA A N 1
ATOM 885 C CA . ALA A 1 113 ? 15.805 -14.484 0.445 1 89.44 113 ALA A CA 1
ATOM 886 C C . ALA A 1 113 ? 16.172 -14.328 1.918 1 89.44 113 ALA A C 1
ATOM 888 O O . ALA A 1 113 ? 16.172 -13.211 2.453 1 89.44 113 ALA A O 1
ATOM 889 N N . SER A 1 114 ? 16.469 -15.461 2.543 1 91 114 SER A N 1
ATOM 890 C CA . SER A 1 114 ? 16.797 -15.438 3.965 1 91 114 SER A CA 1
ATOM 891 C C . SER A 1 114 ? 18.156 -14.773 4.203 1 91 114 SER A C 1
ATOM 893 O O . SER A 1 114 ? 18.422 -14.281 5.301 1 91 114 SER A O 1
ATOM 895 N N . ASN A 1 115 ? 19.016 -14.758 3.17 1 92.88 115 ASN A N 1
ATOM 896 C CA . ASN A 1 115 ? 20.391 -14.281 3.354 1 92.88 115 ASN A CA 1
ATOM 897 C C . ASN A 1 115 ? 20.641 -12.984 2.59 1 92.88 115 ASN A C 1
ATOM 899 O O . ASN A 1 115 ? 21.703 -12.375 2.727 1 92.88 115 ASN A O 1
ATOM 903 N N . ALA A 1 116 ? 19.703 -12.562 1.921 1 91.69 116 ALA A N 1
ATOM 904 C CA . ALA A 1 116 ? 19.875 -11.375 1.088 1 91.69 116 ALA A CA 1
ATOM 905 C C . ALA A 1 116 ? 19.906 -10.102 1.939 1 91.69 116 ALA A C 1
ATOM 907 O O . ALA A 1 116 ? 19.188 -10 2.934 1 91.69 116 ALA A O 1
ATOM 908 N N . GLU A 1 117 ? 20.844 -9.141 1.523 1 94.88 117 GLU A N 1
ATOM 909 C CA . GLU A 1 117 ? 20.719 -7.789 2.051 1 94.88 117 GLU A CA 1
ATOM 910 C C . GLU A 1 117 ? 19.422 -7.129 1.561 1 94.88 117 GLU A C 1
ATOM 912 O O . GLU A 1 117 ? 19.141 -7.145 0.363 1 94.88 117 GLU A O 1
ATOM 917 N N . LEU A 1 118 ? 18.672 -6.527 2.471 1 95.69 118 LEU A N 1
ATOM 918 C CA . LEU A 1 118 ? 17.344 -6.008 2.113 1 95.69 118 LEU A CA 1
ATOM 919 C C . LEU A 1 118 ? 17.453 -4.559 1.649 1 95.69 118 LEU A C 1
ATOM 921 O O . LEU A 1 118 ? 17 -3.646 2.352 1 95.69 118 LEU A O 1
ATOM 925 N N . LYS A 1 119 ? 17.906 -4.328 0.537 1 96.44 119 LYS A N 1
ATOM 926 C CA . LYS A 1 119 ? 17.891 -3.045 -0.158 1 96.44 119 LYS A CA 1
ATOM 927 C C . LYS A 1 119 ? 16.672 -2.947 -1.083 1 96.44 119 LYS A C 1
ATOM 929 O O . LYS A 1 119 ? 16.062 -3.961 -1.414 1 96.44 119 LYS A O 1
ATOM 934 N N . PRO A 1 120 ? 16.297 -1.688 -1.424 1 97.75 120 PRO A N 1
ATOM 935 C CA . PRO A 1 120 ? 15.234 -1.576 -2.422 1 97.75 120 PRO A CA 1
ATOM 936 C C . PRO A 1 120 ? 15.578 -2.275 -3.734 1 97.75 120 PRO A C 1
ATOM 938 O O . PRO A 1 120 ? 16.672 -2.09 -4.266 1 97.75 120 PRO A O 1
ATOM 941 N N . VAL A 1 121 ? 14.648 -3.104 -4.195 1 96.19 121 VAL A N 1
ATOM 942 C CA . VAL A 1 121 ? 14.844 -3.799 -5.461 1 96.19 121 VAL A CA 1
ATOM 943 C C . VAL A 1 121 ? 13.555 -3.762 -6.277 1 96.19 121 VAL A C 1
ATOM 945 O O . VAL A 1 121 ? 12.461 -3.912 -5.727 1 96.19 121 VAL A O 1
ATOM 948 N N . LYS A 1 122 ? 13.742 -3.561 -7.555 1 95.69 122 LYS A N 1
ATOM 949 C CA . LYS A 1 122 ? 12.602 -3.646 -8.461 1 95.69 122 LYS A CA 1
ATOM 950 C C . LYS A 1 122 ? 12.461 -5.055 -9.031 1 95.69 122 LYS A C 1
ATOM 952 O O . LYS A 1 122 ? 13.43 -5.633 -9.523 1 95.69 122 LYS A O 1
ATOM 957 N N . VAL A 1 123 ? 11.234 -5.602 -8.914 1 93.94 123 VAL A N 1
ATOM 958 C CA . VAL A 1 123 ? 11.016 -6.953 -9.414 1 93.94 123 VAL A CA 1
ATOM 959 C C . VAL A 1 123 ? 9.938 -6.938 -10.492 1 93.94 123 VAL A C 1
ATOM 961 O O . VAL A 1 123 ? 9.156 -5.984 -10.586 1 93.94 123 VAL A O 1
ATOM 964 N N . GLY A 1 124 ? 9.93 -7.938 -11.305 1 93.81 124 GLY A N 1
ATOM 965 C CA . GLY A 1 124 ? 8.844 -8.195 -12.234 1 93.81 124 GLY A CA 1
ATOM 966 C C . GLY A 1 124 ? 8.914 -7.336 -13.484 1 93.81 124 GLY A C 1
ATOM 967 O O . GLY A 1 124 ? 7.938 -7.223 -14.227 1 93.81 124 GLY A O 1
ATOM 968 N N . GLU A 1 125 ? 10.047 -6.648 -13.672 1 94.88 125 GLU A N 1
ATOM 969 C CA . GLU A 1 125 ? 10.164 -5.863 -14.898 1 94.88 125 GLU A CA 1
ATOM 970 C C . GLU A 1 125 ? 10.008 -6.742 -16.141 1 94.88 125 GLU A C 1
ATOM 972 O O . GLU A 1 125 ? 10.688 -7.762 -16.266 1 94.88 125 GLU A O 1
ATOM 977 N N . GLY A 1 126 ? 9.109 -6.355 -17 1 94.38 126 GLY A N 1
ATOM 978 C CA . GLY A 1 126 ? 8.852 -7.121 -18.203 1 94.38 126 GLY A CA 1
ATOM 979 C C . GLY A 1 126 ? 8.023 -8.367 -17.969 1 94.38 126 GLY A C 1
ATOM 980 O O . GLY A 1 126 ? 7.859 -9.195 -18.859 1 94.38 126 GLY A O 1
ATOM 981 N N . SER A 1 127 ? 7.52 -8.547 -16.766 1 95.44 127 SER A N 1
ATOM 982 C CA . SER A 1 127 ? 6.781 -9.758 -16.406 1 95.44 127 SER A CA 1
ATOM 983 C C . SER A 1 127 ? 5.359 -9.422 -15.961 1 95.44 127 SER A C 1
ATOM 985 O O . SER A 1 127 ? 5.082 -8.289 -15.555 1 95.44 127 SER A O 1
ATOM 987 N N . MET A 1 128 ? 4.496 -10.359 -16.109 1 97.19 128 MET A N 1
ATOM 988 C CA . MET A 1 128 ? 3.133 -10.258 -15.602 1 97.19 128 MET A CA 1
ATOM 989 C C . MET A 1 128 ? 2.604 -11.625 -15.188 1 97.19 128 MET A C 1
ATOM 991 O O . MET A 1 128 ? 2.4 -12.5 -16.031 1 97.19 128 MET A O 1
ATOM 995 N N . ALA A 1 129 ? 2.502 -11.75 -13.906 1 96.62 129 ALA A N 1
ATOM 996 C CA . ALA A 1 129 ? 1.831 -12.93 -13.367 1 96.62 129 ALA A CA 1
ATOM 997 C C . ALA A 1 129 ? 0.425 -12.586 -12.883 1 96.62 129 ALA A C 1
ATOM 999 O O . ALA A 1 129 ? 0.121 -11.422 -12.602 1 96.62 129 ALA A O 1
ATOM 1000 N N . PHE A 1 130 ? -0.415 -13.562 -12.891 1 96.94 130 PHE A N 1
ATOM 1001 C CA . PHE A 1 130 ? -1.763 -13.398 -12.359 1 96.94 130 PHE A CA 1
ATOM 1002 C C . PHE A 1 130 ? -2.127 -14.555 -11.438 1 96.94 130 PHE A C 1
ATOM 1004 O O . PHE A 1 130 ? -1.449 -15.586 -11.43 1 96.94 130 PHE A O 1
ATOM 1011 N N . MET A 1 131 ? -3.164 -14.289 -10.641 1 97.19 131 MET A N 1
ATOM 1012 C CA . MET A 1 131 ? -3.652 -15.312 -9.719 1 97.19 131 MET A CA 1
ATOM 1013 C C . MET A 1 131 ? -5.16 -15.188 -9.516 1 97.19 131 MET A C 1
ATOM 1015 O O . MET A 1 131 ? -5.695 -14.078 -9.492 1 97.19 131 MET A O 1
ATOM 1019 N N . PHE A 1 132 ? -5.777 -16.281 -9.469 1 96.94 132 PHE A N 1
ATOM 1020 C CA . PHE A 1 132 ? -7.141 -16.344 -8.961 1 96.94 132 PHE A CA 1
ATOM 1021 C C . PHE A 1 132 ? -7.164 -16.938 -7.555 1 96.94 132 PHE A C 1
ATOM 1023 O O . PHE A 1 132 ? -6.57 -17.984 -7.309 1 96.94 132 PHE A O 1
ATOM 1030 N N . GLU A 1 133 ? -7.734 -16.219 -6.684 1 96.56 133 GLU A N 1
ATOM 1031 C CA . GLU A 1 133 ? -8.102 -16.75 -5.375 1 96.56 133 GLU A CA 1
ATOM 1032 C C . GLU A 1 133 ? -9.602 -17 -5.281 1 96.56 133 GLU A C 1
ATOM 1034 O O . GLU A 1 133 ? -10.406 -16.094 -5.5 1 96.56 133 GLU A O 1
ATOM 1039 N N . SER A 1 134 ? -9.938 -18.203 -4.949 1 96.88 134 SER A N 1
ATOM 1040 C CA . SER A 1 134 ? -11.352 -18.578 -4.977 1 96.88 134 SER A CA 1
ATOM 1041 C C . SER A 1 134 ? -11.758 -19.297 -3.699 1 96.88 134 SER A C 1
ATOM 1043 O O . SER A 1 134 ? -11 -20.125 -3.182 1 96.88 134 SER A O 1
ATOM 1045 N N . SER A 1 135 ? -12.977 -18.984 -3.252 1 96.75 135 SER A N 1
ATOM 1046 C CA . SER A 1 135 ? -13.508 -19.703 -2.092 1 96.75 135 SER A CA 1
ATOM 1047 C C . SER A 1 135 ? -13.992 -21.094 -2.471 1 96.75 135 SER A C 1
ATOM 1049 O O . SER A 1 135 ? -14.383 -21.875 -1.603 1 96.75 135 SER A O 1
ATOM 1051 N N . LEU A 1 136 ? -13.945 -21.438 -3.689 1 95.88 136 LEU A N 1
ATOM 1052 C CA . LEU A 1 136 ? -14.359 -22.75 -4.188 1 95.88 136 LEU A CA 1
ATOM 1053 C C . LEU A 1 136 ? -13.148 -23.609 -4.535 1 95.88 136 LEU A C 1
ATOM 1055 O O . LEU A 1 136 ? -12.078 -23.078 -4.844 1 95.88 136 LEU A O 1
ATOM 1059 N N . MET A 1 137 ? -13.391 -24.859 -4.516 1 95.5 137 MET A N 1
ATOM 1060 C CA . MET A 1 137 ? -12.359 -25.781 -4.996 1 95.5 137 MET A CA 1
ATOM 1061 C C . MET A 1 137 ? -12.352 -25.844 -6.52 1 95.5 137 MET A C 1
ATOM 1063 O O . MET A 1 137 ? -13.406 -25.844 -7.152 1 95.5 137 MET A O 1
ATOM 1067 N N . LEU A 1 138 ? -11.133 -25.891 -7.027 1 93.94 138 LEU A N 1
ATOM 1068 C CA . LEU A 1 138 ? -10.992 -25.984 -8.477 1 93.94 138 LEU A CA 1
ATOM 1069 C C . LEU A 1 138 ? -10.594 -27.406 -8.898 1 93.94 138 LEU A C 1
ATOM 1071 O O . LEU A 1 138 ? -9.641 -27.969 -8.352 1 93.94 138 LEU A O 1
ATOM 1075 N N . GLY A 1 139 ? -11.383 -27.891 -9.773 1 91.94 139 GLY A N 1
ATOM 1076 C CA . GLY A 1 139 ? -11.07 -29.188 -10.32 1 91.94 139 GLY A CA 1
ATOM 1077 C C . GLY A 1 139 ? -10.25 -29.125 -11.602 1 91.94 139 GLY A C 1
ATOM 1078 O O . GLY A 1 139 ? -10.414 -28.203 -12.398 1 91.94 139 GLY A O 1
ATOM 1079 N N . ILE A 1 140 ? -9.398 -30.094 -11.75 1 89.31 140 ILE A N 1
ATOM 1080 C CA . ILE A 1 140 ? -8.625 -30.203 -12.984 1 89.31 140 ILE A CA 1
ATOM 1081 C C . ILE A 1 140 ? -9.203 -31.312 -13.867 1 89.31 140 ILE A C 1
ATOM 1083 O O . ILE A 1 140 ? -9.539 -32.406 -13.383 1 89.31 140 ILE A O 1
ATOM 1087 N N . THR A 1 141 ? -9.305 -30.984 -15.109 1 92.12 141 THR A N 1
ATOM 1088 C CA . THR A 1 141 ? -9.836 -31.984 -16.047 1 92.12 141 THR A CA 1
ATOM 1089 C C . THR A 1 141 ? -8.797 -33.062 -16.312 1 92.12 141 THR A C 1
ATOM 1091 O O . THR A 1 141 ? -7.605 -32.875 -16.047 1 92.12 141 THR A O 1
ATOM 1094 N N . ASP A 1 142 ? -9.289 -34.156 -16.906 1 92.81 142 ASP A N 1
ATOM 1095 C CA . ASP A 1 142 ? -8.383 -35.219 -17.328 1 92.81 142 ASP A CA 1
ATOM 1096 C C . ASP A 1 142 ? -7.402 -34.75 -18.375 1 92.81 142 ASP A C 1
ATOM 1098 O O . ASP A 1 142 ? -6.242 -35.156 -18.406 1 92.81 142 ASP A O 1
ATOM 1102 N N . TRP A 1 143 ? -7.898 -33.906 -19.141 1 92.19 143 TRP A N 1
ATOM 1103 C CA . TRP A 1 143 ? -7.039 -33.344 -20.172 1 92.19 143 TRP A CA 1
ATOM 1104 C C . TRP A 1 143 ? -5.871 -32.562 -19.531 1 92.19 143 TRP A C 1
ATOM 1106 O O . TRP A 1 143 ? -4.723 -32.719 -19.969 1 92.19 143 TRP A O 1
ATOM 1116 N N . GLY A 1 144 ? -6.113 -31.781 -18.578 1 87.88 144 GLY A N 1
ATOM 1117 C CA . GLY A 1 144 ? -5.074 -31.016 -17.922 1 87.88 144 GLY A CA 1
ATOM 1118 C C . GLY A 1 144 ? -4.133 -31.875 -17.094 1 87.88 144 GLY A C 1
ATOM 1119 O O . GLY A 1 144 ? -2.934 -31.594 -17.031 1 87.88 144 GLY A O 1
ATOM 1120 N N . LEU A 1 145 ? -4.691 -32.875 -16.547 1 88 145 LEU A N 1
ATOM 1121 C CA . LEU A 1 145 ? -3.916 -33.688 -15.633 1 88 145 LEU A CA 1
ATOM 1122 C C . LEU A 1 145 ? -3.051 -34.688 -16.406 1 88 145 LEU A C 1
ATOM 1124 O O . LEU A 1 145 ? -1.903 -34.938 -16.031 1 88 145 LEU A O 1
ATOM 1128 N N . GLU A 1 146 ? -3.611 -35.188 -17.469 1 89 146 GLU A N 1
ATOM 1129 C CA . GLU A 1 146 ? -2.959 -36.312 -18.125 1 89 146 GLU A CA 1
ATOM 1130 C C . GLU A 1 146 ? -2.719 -36.031 -19.609 1 89 146 GLU A C 1
ATOM 1132 O O . GLU A 1 146 ? -1.604 -36.219 -20.094 1 89 146 GLU A O 1
ATOM 1137 N N . THR A 1 147 ? -3.66 -35.5 -20.219 1 88.88 147 THR A N 1
ATOM 1138 C CA . THR A 1 147 ? -3.668 -35.469 -21.688 1 88.88 147 THR A CA 1
ATOM 1139 C C . THR A 1 147 ? -2.697 -34.406 -22.203 1 88.88 147 THR A C 1
ATOM 1141 O O . THR A 1 147 ? -1.987 -34.656 -23.188 1 88.88 147 THR A O 1
ATOM 1144 N N . CYS A 1 148 ? -2.627 -33.281 -21.578 1 84.44 148 CYS A N 1
ATOM 1145 C CA . CYS A 1 148 ? -1.841 -32.188 -22.094 1 84.44 148 CYS A CA 1
ATOM 1146 C C . CYS A 1 148 ? -0.352 -32.406 -21.875 1 84.44 148 CYS A C 1
ATOM 1148 O O . CYS A 1 148 ? 0.484 -31.766 -22.516 1 84.44 148 CYS A O 1
ATOM 1150 N N . LYS A 1 149 ? 0.029 -33.375 -21 1 84.94 149 LYS A N 1
ATOM 1151 C CA . LYS A 1 149 ? 1.397 -33.781 -20.703 1 84.94 149 LYS A CA 1
ATOM 1152 C C . LYS A 1 149 ? 2.256 -32.594 -20.297 1 84.94 149 LYS A C 1
ATOM 1154 O O . LYS A 1 149 ? 3.418 -32.469 -20.703 1 84.94 149 LYS A O 1
ATOM 1159 N N . LYS A 1 150 ? 1.612 -31.641 -19.562 1 82 150 LYS A N 1
ATOM 1160 C CA . LYS A 1 150 ? 2.33 -30.438 -19.188 1 82 150 LYS A CA 1
ATOM 1161 C C . LYS A 1 150 ? 2.459 -30.328 -17.672 1 82 150 LYS A C 1
ATOM 1163 O O . LYS A 1 150 ? 3.066 -29.391 -17.156 1 82 150 LYS A O 1
ATOM 1168 N N . VAL A 1 151 ? 2.002 -31.312 -17.016 1 85.38 151 VAL A N 1
ATOM 1169 C CA . VAL A 1 151 ? 2.076 -31.312 -15.555 1 85.38 151 VAL A CA 1
ATOM 1170 C C . VAL A 1 151 ? 3.504 -31.625 -15.109 1 85.38 151 VAL A C 1
ATOM 1172 O O . VAL A 1 151 ? 4.152 -32.5 -15.656 1 85.38 151 VAL A O 1
ATOM 1175 N N . GLN A 1 152 ? 4.02 -30.828 -14.188 1 82.81 152 GLN A N 1
ATOM 1176 C CA . GLN A 1 152 ? 5.336 -31.078 -13.609 1 82.81 152 GLN A CA 1
ATOM 1177 C C . GLN A 1 152 ? 5.281 -32.219 -12.586 1 82.81 152 GLN A C 1
ATOM 1179 O O . GLN A 1 152 ? 4.887 -32 -11.438 1 82.81 152 GLN A O 1
ATOM 1184 N N . PRO A 1 153 ? 5.832 -33.344 -12.914 1 80.75 153 PRO A N 1
ATOM 1185 C CA . PRO A 1 153 ? 5.707 -34.5 -12.008 1 80.75 153 PRO A CA 1
ATOM 1186 C C . PRO A 1 153 ? 6.613 -34.375 -10.789 1 80.75 153 PRO A C 1
ATOM 1188 O O . PRO A 1 153 ? 6.332 -34.969 -9.75 1 80.75 153 PRO A O 1
ATOM 1191 N N . ASP A 1 154 ? 7.645 -33.625 -10.898 1 78.5 154 ASP A N 1
ATOM 1192 C CA . ASP A 1 154 ? 8.641 -33.594 -9.836 1 78.5 154 ASP A CA 1
ATOM 1193 C C . ASP A 1 154 ? 8.539 -32.312 -9.016 1 78.5 154 ASP A C 1
ATOM 1195 O O . ASP A 1 154 ? 9.516 -31.875 -8.406 1 78.5 154 ASP A O 1
ATOM 1199 N N . TYR A 1 155 ? 7.383 -31.75 -8.977 1 77.62 155 TYR A N 1
ATOM 1200 C CA . TYR A 1 155 ? 7.172 -30.5 -8.266 1 77.62 155 TYR A CA 1
ATOM 1201 C C . TYR A 1 155 ? 7.539 -30.625 -6.793 1 77.62 155 TYR A C 1
ATOM 1203 O O . TYR A 1 155 ? 8.234 -29.781 -6.238 1 77.62 155 TYR A O 1
ATOM 1211 N N . ASN A 1 156 ? 7.105 -31.734 -6.188 1 76.94 156 ASN A N 1
ATOM 1212 C CA . ASN A 1 156 ? 7.332 -31.938 -4.762 1 76.94 156 ASN A CA 1
ATOM 1213 C C . ASN A 1 156 ? 8.82 -32.031 -4.441 1 76.94 156 ASN A C 1
ATOM 1215 O O . ASN A 1 156 ? 9.273 -31.547 -3.408 1 76.94 156 ASN A O 1
ATOM 1219 N N . LYS A 1 157 ? 9.508 -32.719 -5.258 1 76.75 157 LYS A N 1
ATOM 1220 C CA . LYS A 1 157 ? 10.938 -32.906 -5.047 1 76.75 157 LYS A CA 1
ATOM 1221 C C . LYS A 1 157 ? 11.664 -31.562 -5.082 1 76.75 157 LYS A C 1
ATOM 1223 O O . LYS A 1 157 ? 12.508 -31.281 -4.23 1 76.75 157 LYS A O 1
ATOM 1228 N N . HIS A 1 158 ? 11.273 -30.766 -5.984 1 71.88 158 HIS A N 1
ATOM 1229 C CA . HIS A 1 158 ? 11.953 -29.484 -6.184 1 71.88 158 HIS A CA 1
ATOM 1230 C C . HIS A 1 158 ? 11.523 -28.469 -5.133 1 71.88 158 HIS A C 1
ATOM 1232 O O . HIS A 1 158 ? 12.344 -27.688 -4.66 1 71.88 158 HIS A O 1
ATOM 1238 N N . SER A 1 159 ? 10.273 -28.531 -4.645 1 71.81 159 SER A N 1
ATOM 1239 C CA . SER A 1 159 ? 9.734 -27.484 -3.795 1 71.81 159 SER A CA 1
ATOM 1240 C C . SER A 1 159 ? 9.898 -27.812 -2.318 1 71.81 159 SER A C 1
ATOM 1242 O O . SER A 1 159 ? 10.109 -26.922 -1.491 1 71.81 159 SER A O 1
ATOM 1244 N N . TRP A 1 160 ? 9.914 -29.109 -1.97 1 78.81 160 TRP A N 1
ATOM 1245 C CA . TRP A 1 160 ? 9.766 -29.422 -0.554 1 78.81 160 TRP A CA 1
ATOM 1246 C C . TRP A 1 160 ? 10.914 -30.297 -0.064 1 78.81 160 TRP A C 1
ATOM 1248 O O . TRP A 1 160 ? 11.438 -30.078 1.032 1 78.81 160 TRP A O 1
ATOM 1258 N N . GLU A 1 161 ? 11.344 -31.156 -0.841 1 79.06 161 GLU A N 1
ATOM 1259 C CA . GLU A 1 161 ? 12.25 -32.188 -0.339 1 79.06 161 GLU A CA 1
ATOM 1260 C C . GLU A 1 161 ? 13.594 -31.594 0.079 1 79.06 161 GLU A C 1
ATOM 1262 O O . GLU A 1 161 ? 14.234 -32.094 1.011 1 79.06 161 GLU A O 1
ATOM 1267 N N . GLU A 1 162 ? 13.93 -30.531 -0.493 1 77.5 162 GLU A N 1
ATOM 1268 C CA . GLU A 1 162 ? 15.258 -29.984 -0.234 1 77.5 162 GLU A CA 1
ATOM 1269 C C . GLU A 1 162 ? 15.203 -28.938 0.872 1 77.5 162 GLU A C 1
ATOM 1271 O O . GLU A 1 162 ? 16.234 -28.391 1.264 1 77.5 162 GLU A O 1
ATOM 1276 N N . LEU A 1 163 ? 14.055 -28.734 1.382 1 77.44 163 LEU A N 1
ATOM 1277 C CA . LEU A 1 163 ? 13.922 -27.719 2.42 1 77.44 163 LEU A CA 1
ATOM 1278 C C . LEU A 1 163 ? 14.469 -28.219 3.75 1 77.44 163 LEU A C 1
ATOM 1280 O O . LEU A 1 163 ? 14.156 -29.344 4.172 1 77.44 163 LEU A O 1
ATOM 1284 N N . LYS A 1 164 ? 15.391 -27.406 4.348 1 80.31 164 LYS A N 1
ATOM 1285 C CA . LYS A 1 164 ? 15.953 -27.734 5.656 1 80.31 164 LYS A CA 1
ATOM 1286 C C . LYS A 1 164 ? 15.188 -27.031 6.773 1 80.31 164 LYS A C 1
ATOM 1288 O O . LYS A 1 164 ? 14.758 -25.875 6.613 1 80.31 164 LYS A O 1
ATOM 1293 N N . VAL A 1 165 ? 14.984 -27.703 7.852 1 78.94 165 VAL A N 1
ATOM 1294 C CA . VAL A 1 165 ? 14.328 -27.109 9.023 1 78.94 165 VAL A CA 1
ATOM 1295 C C . VAL A 1 165 ? 15.312 -26.203 9.766 1 78.94 165 VAL A C 1
ATOM 1297 O O . VAL A 1 165 ? 16.391 -26.656 10.172 1 78.94 165 VAL A O 1
ATOM 1300 N N . HIS A 1 166 ? 14.906 -24.984 9.883 1 78.5 166 HIS A N 1
ATOM 1301 C CA . HIS A 1 166 ? 15.797 -24.031 10.523 1 78.5 166 HIS A CA 1
ATOM 1302 C C . HIS A 1 166 ? 15.266 -23.609 11.898 1 78.5 166 HIS A C 1
ATOM 1304 O O . HIS A 1 166 ? 15.953 -22.922 12.648 1 78.5 166 HIS A O 1
ATOM 1310 N N . PHE A 1 167 ? 14.039 -23.953 12.062 1 76 167 PHE A N 1
ATOM 1311 C CA . PHE A 1 167 ? 13.43 -23.562 13.328 1 76 167 PHE A CA 1
ATOM 1312 C C . PHE A 1 167 ? 13.859 -24.5 14.445 1 76 167 PHE A C 1
ATOM 1314 O O . PHE A 1 167 ? 13.727 -25.719 14.328 1 76 167 PHE A O 1
ATOM 1321 N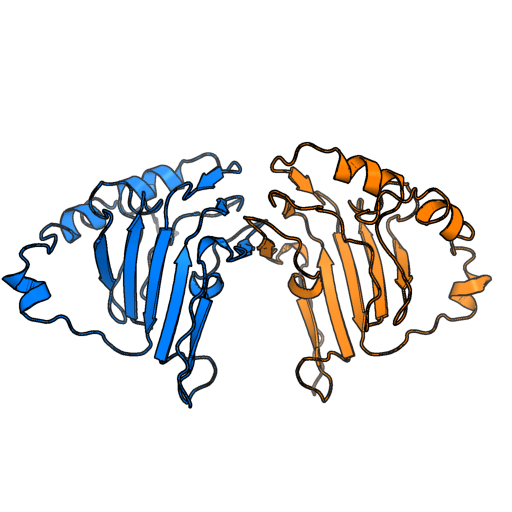 N . LYS A 1 168 ? 14.594 -23.906 15.383 1 77.06 168 LYS A N 1
ATOM 1322 C CA . LYS A 1 168 ? 14.914 -24.625 16.609 1 77.06 168 LYS A CA 1
ATOM 1323 C C . LYS A 1 168 ? 14 -24.188 17.75 1 77.06 168 LYS A C 1
ATOM 1325 O O . LYS A 1 168 ? 13.898 -23 18.047 1 77.06 168 LYS A O 1
ATOM 1330 N N . ARG A 1 169 ? 13.273 -25.156 18.297 1 76.19 169 ARG A N 1
ATOM 1331 C CA . ARG A 1 169 ? 12.375 -24.875 19.406 1 76.19 169 ARG A CA 1
ATOM 1332 C C . ARG A 1 169 ? 13.141 -24.406 20.625 1 76.19 169 ARG A C 1
ATOM 1334 O O . ARG A 1 169 ? 14.266 -24.859 20.875 1 76.19 169 ARG A O 1
ATOM 1341 N N . PRO A 1 170 ? 12.555 -23.234 21.156 1 75.62 170 PRO A N 1
ATOM 1342 C CA . PRO A 1 170 ? 13.227 -22.844 22.391 1 75.62 170 PRO A CA 1
ATOM 1343 C C . PRO A 1 170 ? 13.359 -23.984 23.375 1 75.62 170 PRO A C 1
ATOM 1345 O O . PRO A 1 170 ? 12.484 -24.859 23.453 1 75.62 170 PRO A O 1
ATOM 1348 N N . SER A 1 171 ? 14.602 -24.188 23.891 1 64.31 171 SER A N 1
ATOM 1349 C CA . SER A 1 171 ? 14.812 -25.172 24.953 1 64.31 171 SER A CA 1
ATOM 1350 C C . SER A 1 171 ? 13.945 -24.859 26.172 1 64.31 171 SER A C 1
ATOM 1352 O O . SER A 1 171 ? 13.68 -23.688 26.469 1 64.31 171 SER A O 1
ATOM 1354 N N . MET B 1 1 ? -22.078 3.059 21.156 1 47.47 1 MET B N 1
ATOM 1355 C CA . MET B 1 1 ? -20.703 2.723 20.797 1 47.47 1 MET B CA 1
ATOM 1356 C C . MET B 1 1 ? -19.781 2.883 22 1 47.47 1 MET B C 1
ATOM 1358 O O . MET B 1 1 ? -19.734 3.947 22.625 1 47.47 1 MET B O 1
ATOM 1362 N N . GLU B 1 2 ? -19.594 1.789 22.703 1 53.81 2 GLU B N 1
ATOM 1363 C CA . GLU B 1 2 ? -18.703 1.865 23.859 1 53.81 2 GLU B CA 1
ATOM 1364 C C . GLU B 1 2 ? -17.297 2.244 23.453 1 53.81 2 GLU B C 1
ATOM 1366 O O . GLU B 1 2 ? -16.781 1.759 22.438 1 53.81 2 GLU B O 1
ATOM 1371 N N . ILE B 1 3 ? -16.844 3.393 23.875 1 64.75 3 ILE B N 1
ATOM 1372 C CA . ILE B 1 3 ? -15.492 3.871 23.594 1 64.75 3 ILE B CA 1
ATOM 1373 C C . ILE B 1 3 ? -14.531 3.344 24.672 1 64.75 3 ILE B C 1
ATOM 1375 O O . ILE B 1 3 ? -14.797 3.459 25.859 1 64.75 3 ILE B O 1
ATOM 1379 N N . TYR B 1 4 ? -13.75 2.375 24.297 1 76.56 4 TYR B N 1
ATOM 1380 C CA . TYR B 1 4 ? -12.695 1.914 25.203 1 76.56 4 TYR B CA 1
ATOM 1381 C C . TYR B 1 4 ? -11.375 2.607 24.891 1 76.56 4 TYR B C 1
ATOM 1383 O O . TYR B 1 4 ? -11.062 2.873 23.734 1 76.56 4 TYR B O 1
ATOM 1391 N N . PRO B 1 5 ? -10.773 3.082 26.016 1 81.81 5 PRO B N 1
ATOM 1392 C CA . PRO B 1 5 ? -9.438 3.639 25.781 1 81.81 5 PRO B CA 1
ATOM 1393 C C . PRO B 1 5 ? -8.469 2.605 25.219 1 81.81 5 PRO B C 1
ATOM 1395 O O . PRO B 1 5 ? -8.523 1.431 25.594 1 81.81 5 PRO B O 1
ATOM 1398 N N . TYR B 1 6 ? -7.832 2.836 24.125 1 82.75 6 TYR B N 1
ATOM 1399 C CA . TYR B 1 6 ? -6.824 1.97 23.531 1 82.75 6 TYR B CA 1
ATOM 1400 C C . TYR B 1 6 ? -5.492 2.699 23.391 1 82.75 6 TYR B C 1
ATOM 1402 O O . TYR B 1 6 ? -5.465 3.902 23.109 1 82.75 6 TYR B O 1
ATOM 1410 N N . LYS B 1 7 ? -4.398 1.946 23.891 1 90.25 7 LYS B N 1
ATOM 1411 C CA . LYS B 1 7 ? -3.043 2.438 23.641 1 90.25 7 LYS B CA 1
ATOM 1412 C C . LYS B 1 7 ? -2.377 1.672 22.516 1 90.25 7 LYS B C 1
ATOM 1414 O O . LYS B 1 7 ? -2.416 0.441 22.469 1 90.25 7 LYS B O 1
ATOM 1419 N N . TYR B 1 8 ? -1.919 2.406 21.578 1 91.31 8 TYR B N 1
ATOM 1420 C CA . TYR B 1 8 ? -1.292 1.803 20.406 1 91.31 8 TYR B CA 1
ATOM 1421 C C . TYR B 1 8 ? 0.049 2.461 20.094 1 91.31 8 TYR B C 1
ATOM 1423 O O . TYR B 1 8 ? 0.141 3.688 20.016 1 91.31 8 TYR B O 1
ATOM 1431 N N . ASP B 1 9 ? 1.176 1.634 20.094 1 94.69 9 ASP B N 1
ATOM 1432 C CA . ASP B 1 9 ? 2.488 2.105 19.656 1 94.69 9 ASP B CA 1
ATOM 1433 C C . ASP B 1 9 ? 2.49 2.441 18.172 1 94.69 9 ASP B C 1
ATOM 1435 O O . ASP B 1 9 ? 2.443 1.545 17.328 1 94.69 9 ASP B O 1
ATOM 1439 N N . LEU B 1 10 ? 2.643 3.736 17.859 1 95.75 10 LEU B N 1
ATOM 1440 C CA . LEU B 1 10 ? 2.553 4.18 16.469 1 95.75 10 LEU B CA 1
ATOM 1441 C C . LEU B 1 10 ? 3.695 3.604 15.648 1 95.75 10 LEU B C 1
ATOM 1443 O O . LEU B 1 10 ? 3.605 3.533 14.414 1 95.75 10 LEU B O 1
ATOM 1447 N N . GLY B 1 11 ? 4.766 3.195 16.312 1 94.12 11 GLY B N 1
ATOM 1448 C CA . GLY B 1 11 ? 5.906 2.619 15.617 1 94.12 11 GLY B CA 1
ATOM 1449 C C . GLY B 1 11 ? 5.621 1.242 15.055 1 94.12 11 GLY B C 1
ATOM 1450 O O . GLY B 1 11 ? 6.391 0.735 14.227 1 94.12 11 GLY B O 1
ATOM 1451 N N . ARG B 1 12 ? 4.566 0.667 15.414 1 94.12 12 ARG B N 1
ATOM 1452 C CA . ARG B 1 12 ? 4.246 -0.692 14.992 1 94.12 12 ARG B CA 1
ATOM 1453 C C . ARG B 1 12 ? 3.328 -0.683 13.773 1 94.12 12 ARG B C 1
ATOM 1455 O O . ARG B 1 12 ? 2.955 -1.741 13.266 1 94.12 12 ARG B O 1
ATOM 1462 N N . PHE B 1 13 ? 2.957 0.46 13.367 1 96.69 13 PHE B N 1
ATOM 1463 C CA . PHE B 1 13 ? 2.09 0.605 12.203 1 96.69 13 PHE B CA 1
ATOM 1464 C C . PHE B 1 13 ? 2.834 0.241 10.922 1 96.69 13 PHE B C 1
ATOM 1466 O O . PHE B 1 13 ? 3.846 0.86 10.594 1 96.69 13 PHE B O 1
ATOM 1473 N N . SER B 1 14 ? 2.422 -0.822 10.148 1 96.88 14 SER B N 1
ATOM 1474 C CA . SER B 1 14 ? 2.99 -1.151 8.844 1 96.88 14 SER B CA 1
ATOM 1475 C C . SER B 1 14 ? 2.494 -0.195 7.766 1 96.88 14 SER B C 1
ATOM 1477 O O . SER B 1 14 ? 1.3 -0.161 7.461 1 96.88 14 SER B O 1
ATOM 1479 N N . VAL B 1 15 ? 3.381 0.481 7.211 1 97.69 15 VAL B N 1
ATOM 1480 C CA . VAL B 1 15 ? 3.027 1.549 6.281 1 97.69 15 VAL B CA 1
ATOM 1481 C C . VAL B 1 15 ? 2.865 0.977 4.875 1 97.69 15 VAL B C 1
ATOM 1483 O O . VAL B 1 15 ? 3.787 0.353 4.344 1 97.69 15 VAL B O 1
ATOM 1486 N N . ILE B 1 16 ? 1.669 1.196 4.348 1 97.94 16 ILE B N 1
ATOM 1487 C CA . ILE B 1 16 ? 1.352 0.75 2.998 1 97.94 16 ILE B CA 1
ATOM 1488 C C . ILE B 1 16 ? 1.374 1.94 2.041 1 97.94 16 ILE B C 1
ATOM 1490 O O . ILE B 1 16 ? 0.879 3.02 2.375 1 97.94 16 ILE B O 1
ATOM 1494 N N . GLY B 1 17 ? 1.996 1.777 0.905 1 97.44 17 GLY B N 1
ATOM 1495 C CA . GLY B 1 17 ? 2.086 2.838 -0.086 1 97.44 17 GLY B CA 1
ATOM 1496 C C . GLY B 1 17 ? 2.285 2.318 -1.498 1 97.44 17 GLY B C 1
ATOM 1497 O O . GLY B 1 17 ? 2.283 1.106 -1.726 1 97.44 17 GLY B O 1
ATOM 1498 N N . SER B 1 18 ? 2.34 3.283 -2.404 1 97.44 18 SER B N 1
ATOM 1499 C CA . SER B 1 18 ? 2.566 2.902 -3.795 1 97.44 18 SER B CA 1
ATOM 1500 C C . SER B 1 18 ? 3.984 2.377 -4 1 97.44 18 SER B C 1
ATOM 1502 O O . SER B 1 18 ? 4.949 2.98 -3.529 1 97.44 18 SER B O 1
ATOM 1504 N N . THR B 1 19 ? 4.059 1.231 -4.711 1 98.25 19 THR B N 1
ATOM 1505 C CA . THR B 1 19 ? 5.359 0.644 -5.02 1 98.25 19 THR B CA 1
ATOM 1506 C C . THR B 1 19 ? 5.59 0.61 -6.527 1 98.25 19 THR B C 1
ATOM 1508 O O . THR B 1 19 ? 6.402 -0.176 -7.02 1 98.25 19 THR B O 1
ATOM 1511 N N . SER B 1 20 ? 4.844 1.364 -7.266 1 97.88 20 SER B N 1
ATOM 1512 C CA . SER B 1 20 ? 5.016 1.483 -8.711 1 97.88 20 SER B CA 1
ATOM 1513 C C . SER B 1 20 ? 4.934 2.939 -9.156 1 97.88 20 SER B C 1
ATOM 1515 O O . SER B 1 20 ? 5.965 3.584 -9.375 1 97.88 20 SER B O 1
ATOM 1517 N N . PHE B 1 21 ? 3.707 3.512 -9.156 1 97.56 21 PHE B N 1
ATOM 1518 C CA . PHE B 1 21 ? 3.549 4.918 -9.516 1 97.56 21 PHE B CA 1
ATOM 1519 C C . PHE B 1 21 ? 2.346 5.523 -8.805 1 97.56 21 PHE B C 1
ATOM 1521 O O . PHE B 1 21 ? 1.624 4.828 -8.086 1 97.56 21 PHE B O 1
ATOM 1528 N N . ASP B 1 22 ? 2.186 6.852 -8.875 1 95.94 22 ASP B N 1
ATOM 1529 C CA . ASP B 1 22 ? 1.101 7.648 -8.312 1 95.94 22 ASP B CA 1
ATOM 1530 C C . ASP B 1 22 ? 1.298 7.859 -6.812 1 95.94 22 ASP B C 1
ATOM 1532 O O . ASP B 1 22 ? 2.094 7.164 -6.184 1 95.94 22 ASP B O 1
ATOM 1536 N N . HIS B 1 23 ? 0.648 8.836 -6.332 1 94.75 23 HIS B N 1
ATOM 1537 C CA . HIS B 1 23 ? 0.619 9.211 -4.922 1 94.75 23 HIS B CA 1
ATOM 1538 C C . HIS B 1 23 ? -0.75 8.938 -4.309 1 94.75 23 HIS B C 1
ATOM 1540 O O . HIS B 1 23 ? -1.711 9.664 -4.582 1 94.75 23 HIS B O 1
ATOM 1546 N N . PRO B 1 24 ? -0.816 7.867 -3.465 1 94.69 24 PRO B N 1
ATOM 1547 C CA . PRO B 1 24 ? -2.119 7.578 -2.861 1 94.69 24 PRO B CA 1
ATOM 1548 C C . PRO B 1 24 ? -2.568 8.656 -1.881 1 94.69 24 PRO B C 1
ATOM 1550 O O . PRO B 1 24 ? -1.732 9.359 -1.309 1 94.69 24 PRO B O 1
ATOM 1553 N N . ASP B 1 25 ? -3.875 8.742 -1.741 1 91.94 25 ASP B N 1
ATOM 1554 C CA . ASP B 1 25 ? -4.449 9.609 -0.719 1 91.94 25 ASP B CA 1
ATOM 1555 C C . ASP B 1 25 ? -3.92 9.25 0.667 1 91.94 25 ASP B C 1
ATOM 1557 O O . ASP B 1 25 ? -3.764 8.078 0.993 1 91.94 25 ASP B O 1
ATOM 1561 N N . PRO B 1 26 ? -3.701 10.25 1.521 1 92.62 26 PRO B N 1
ATOM 1562 C CA . PRO B 1 26 ? -3.117 9.984 2.838 1 92.62 26 PRO B CA 1
ATOM 1563 C C . PRO B 1 26 ? -4.012 9.109 3.715 1 92.62 26 PRO B C 1
ATOM 1565 O O . PRO B 1 26 ? -3.551 8.57 4.723 1 92.62 26 PRO B O 1
ATOM 1568 N N . SER B 1 27 ? -5.262 8.945 3.346 1 92.38 27 SER B N 1
ATOM 1569 C CA . SER B 1 27 ? -6.129 8.078 4.133 1 92.38 27 SER B CA 1
ATOM 1570 C C . SER B 1 27 ? -5.602 6.648 4.16 1 92.38 27 SER B C 1
ATOM 1572 O O . SER B 1 27 ? -6.008 5.844 5 1 92.38 27 SER B O 1
ATOM 1574 N N . ILE B 1 28 ? -4.703 6.27 3.295 1 95.38 28 ILE B N 1
ATOM 1575 C CA . ILE B 1 28 ? -4.094 4.945 3.268 1 95.38 28 ILE B CA 1
ATOM 1576 C C . ILE B 1 28 ? -3.311 4.711 4.555 1 95.38 28 ILE B C 1
ATOM 1578 O O . ILE B 1 28 ? -3.025 3.566 4.918 1 95.38 28 ILE B O 1
ATOM 1582 N N . PHE B 1 29 ? -3.016 5.812 5.309 1 97.31 29 PHE B N 1
ATOM 1583 C CA . PHE B 1 29 ? -2.242 5.719 6.543 1 97.31 29 PHE B CA 1
ATOM 1584 C C . PHE B 1 29 ? -3.152 5.812 7.762 1 97.31 29 PHE B C 1
ATOM 1586 O O . PHE B 1 29 ? -2.689 6.105 8.867 1 97.31 29 PHE B O 1
ATOM 1593 N N . THR B 1 30 ? -4.434 5.578 7.547 1 97.06 30 THR B N 1
ATOM 1594 C CA . THR B 1 30 ? -5.391 5.676 8.641 1 97.06 30 THR B CA 1
ATOM 1595 C C . THR B 1 30 ? -5.152 4.57 9.672 1 97.06 30 THR B C 1
ATOM 1597 O O . THR B 1 30 ? -5.09 3.391 9.312 1 97.06 30 THR B O 1
ATOM 1600 N N . VAL B 1 31 ? -5.039 5.012 10.875 1 96.19 31 VAL B N 1
ATOM 1601 C CA . VAL B 1 31 ? -4.859 4.09 11.992 1 96.19 31 VAL B CA 1
ATOM 1602 C C . VAL B 1 31 ? -6.211 3.781 12.633 1 96.19 31 VAL B C 1
ATOM 1604 O O . VAL B 1 31 ? -6.492 2.635 12.992 1 96.19 31 VAL B O 1
ATOM 1607 N N . LEU B 1 32 ? -6.965 4.805 12.781 1 94 32 LEU B N 1
ATOM 1608 C CA . LEU B 1 32 ? -8.258 4.695 13.453 1 94 32 LEU B CA 1
ATOM 1609 C C . LEU B 1 32 ? -9.297 5.574 12.766 1 94 32 LEU B C 1
ATOM 1611 O O . LEU B 1 32 ? -8.992 6.691 12.344 1 94 32 LEU B O 1
ATOM 1615 N N . THR B 1 33 ? -10.539 5.082 12.68 1 94.38 33 THR B N 1
ATOM 1616 C CA . THR B 1 33 ? -11.641 5.844 12.102 1 94.38 33 THR B CA 1
ATOM 1617 C C . THR B 1 33 ? -12.805 5.934 13.086 1 94.38 33 THR B C 1
ATOM 1619 O O . THR B 1 33 ? -13.219 4.93 13.664 1 94.38 33 THR B O 1
ATOM 1622 N N . GLY B 1 34 ? -13.203 7.199 13.453 1 93.38 34 GLY B N 1
ATOM 1623 C CA . GLY B 1 34 ? -14.523 7.418 14.023 1 93.38 34 GLY B CA 1
ATOM 1624 C C . GLY B 1 34 ? -15.609 7.531 12.977 1 93.38 34 GLY B C 1
ATOM 1625 O O . GLY B 1 34 ? -15.695 8.531 12.266 1 93.38 34 GLY B O 1
ATOM 1626 N N . PRO B 1 35 ? -16.391 6.492 12.859 1 93.06 35 PRO B N 1
ATOM 1627 C CA . PRO B 1 35 ? -17.344 6.453 11.758 1 93.06 35 PRO B CA 1
ATOM 1628 C C . PRO B 1 35 ? -18.516 7.414 11.961 1 93.06 35 PRO B C 1
ATOM 1630 O O . PRO B 1 35 ? -18.828 7.785 13.102 1 93.06 35 PRO B O 1
ATOM 1633 N N . SER B 1 36 ? -19.047 7.859 10.852 1 93.69 36 SER B N 1
ATOM 1634 C CA . SER B 1 36 ? -20.328 8.562 10.859 1 93.69 36 SER B CA 1
ATOM 1635 C C . SER B 1 36 ? -21.484 7.625 10.516 1 93.69 36 SER B C 1
ATOM 1637 O O . SER B 1 36 ? -21.328 6.406 10.586 1 93.69 36 SER B O 1
ATOM 1639 N N . ASP B 1 37 ? -22.594 8.219 10.258 1 93.38 37 ASP B N 1
ATOM 1640 C CA . ASP B 1 37 ? -23.766 7.434 9.875 1 93.38 37 ASP B CA 1
ATOM 1641 C C . ASP B 1 37 ? -23.812 7.207 8.367 1 93.38 37 ASP B C 1
ATOM 1643 O O . ASP B 1 37 ? -24.766 6.617 7.848 1 93.38 37 ASP B O 1
ATOM 1647 N 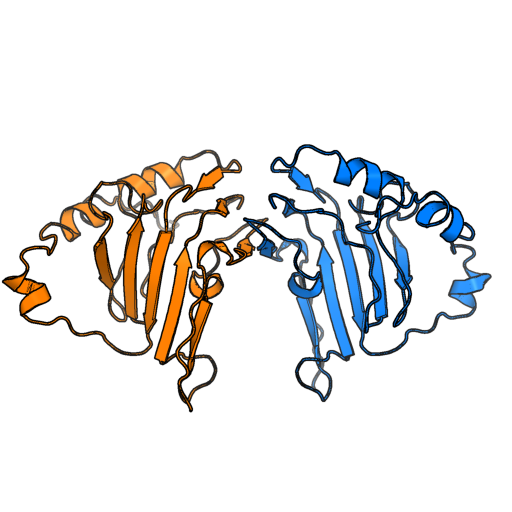N . HIS B 1 38 ? -22.797 7.719 7.637 1 92.75 38 HIS B N 1
ATOM 1648 C CA . HIS B 1 38 ? -22.672 7.543 6.191 1 92.75 38 HIS B CA 1
ATOM 1649 C C . HIS B 1 38 ? -21.438 6.723 5.844 1 92.75 38 HIS B C 1
ATOM 1651 O O . HIS B 1 38 ? -20.312 7.121 6.164 1 92.75 38 HIS B O 1
ATOM 1657 N N . PRO B 1 39 ? -21.672 5.555 5.191 1 87.31 39 PRO B N 1
ATOM 1658 C CA . PRO B 1 39 ? -20.516 4.758 4.793 1 87.31 39 PRO B CA 1
ATOM 1659 C C . PRO B 1 39 ? -19.516 5.543 3.939 1 87.31 39 PRO B C 1
ATOM 1661 O O . PRO B 1 39 ? -19.922 6.289 3.045 1 87.31 39 PRO B O 1
ATOM 1664 N N . GLY B 1 40 ? -18.359 5.516 4.273 1 86.75 40 GLY B N 1
ATOM 1665 C CA . GLY B 1 40 ? -17.328 6.156 3.48 1 86.75 40 GLY B CA 1
ATOM 1666 C C . GLY B 1 40 ? -17 7.562 3.949 1 86.75 40 GLY B C 1
ATOM 1667 O O . GLY B 1 40 ? -16.109 8.219 3.395 1 86.75 40 GLY B O 1
ATOM 1668 N N . THR B 1 41 ? -17.75 8.039 4.949 1 93 41 THR B N 1
ATOM 1669 C CA . THR B 1 41 ? -17.516 9.367 5.492 1 93 41 THR B CA 1
ATOM 1670 C C . THR B 1 41 ? -17.25 9.297 6.992 1 93 41 THR B C 1
ATOM 1672 O O . THR B 1 41 ? -18.156 9.023 7.773 1 93 41 THR B O 1
ATOM 1675 N N . ALA B 1 42 ? -16.078 9.602 7.359 1 94.94 42 ALA B N 1
ATOM 1676 C CA . ALA B 1 42 ? -15.703 9.516 8.766 1 94.94 42 ALA B CA 1
ATOM 1677 C C . ALA B 1 42 ? -15.953 10.836 9.484 1 94.94 42 ALA B C 1
ATOM 1679 O O . ALA B 1 42 ? -15.766 11.914 8.906 1 94.94 42 ALA B O 1
ATOM 1680 N N . ILE B 1 43 ? -16.422 10.734 10.734 1 96.19 43 ILE B N 1
ATOM 1681 C CA . ILE B 1 43 ? -16.375 11.922 11.586 1 96.19 43 ILE B CA 1
ATOM 1682 C C . ILE B 1 43 ? -14.93 12.391 11.727 1 96.19 43 ILE B C 1
ATOM 1684 O O . ILE B 1 43 ? -14.641 13.578 11.602 1 96.19 43 ILE B O 1
ATOM 1688 N N . ALA B 1 44 ? -14.062 11.367 11.953 1 95.56 44 ALA B N 1
ATOM 1689 C CA . ALA B 1 44 ? -12.641 11.664 12 1 95.56 44 ALA B CA 1
ATOM 1690 C C . ALA B 1 44 ? -11.805 10.43 11.688 1 95.56 44 ALA B C 1
ATOM 1692 O O . ALA B 1 44 ? -12.109 9.328 12.164 1 95.56 44 ALA B O 1
ATOM 1693 N N . ASP B 1 45 ? -10.867 10.625 10.883 1 96.31 45 ASP B N 1
ATOM 1694 C CA . ASP B 1 45 ? -9.797 9.648 10.68 1 96.31 45 ASP B CA 1
ATOM 1695 C C . ASP B 1 45 ? -8.5 10.117 11.344 1 96.31 45 ASP B C 1
ATOM 1697 O O . ASP B 1 45 ? -8.078 11.266 11.164 1 96.31 45 ASP B O 1
ATOM 1701 N N . PHE B 1 46 ? -7.961 9.227 12.148 1 96.56 46 PHE B N 1
ATOM 1702 C CA . PHE B 1 46 ? -6.625 9.453 12.68 1 96.56 46 PHE B CA 1
ATOM 1703 C C . PHE B 1 46 ? -5.57 8.805 11.789 1 96.56 46 PHE B C 1
ATOM 1705 O O . PHE B 1 46 ? -5.543 7.582 11.641 1 96.56 46 PHE B O 1
ATOM 1712 N N . VAL B 1 47 ? -4.707 9.656 11.172 1 97.38 47 VAL B N 1
ATOM 1713 C CA . VAL B 1 47 ? -3.707 9.25 10.195 1 97.38 47 VAL B CA 1
ATOM 1714 C C . VAL B 1 47 ? -2.307 9.531 10.727 1 97.38 47 VAL B C 1
ATOM 1716 O O . VAL B 1 47 ? -2.088 10.547 11.406 1 97.38 47 VAL B O 1
ATOM 1719 N N . ILE B 1 48 ? -1.349 8.664 10.422 1 97.69 48 ILE B N 1
ATOM 1720 C CA . ILE B 1 48 ? 0.022 8.945 10.828 1 97.69 48 ILE B CA 1
ATOM 1721 C C . ILE B 1 48 ? 0.958 8.828 9.633 1 97.69 48 ILE B C 1
ATOM 1723 O O . ILE B 1 48 ? 0.6 8.227 8.617 1 97.69 48 ILE B O 1
ATOM 1727 N N . PHE B 1 49 ? 2.125 9.406 9.805 1 96.38 49 PHE B N 1
ATOM 1728 C CA . PHE B 1 49 ? 3.152 9.375 8.773 1 96.38 49 PHE B CA 1
ATOM 1729 C C . PHE B 1 49 ? 4.473 8.867 9.336 1 96.38 49 PHE B C 1
ATOM 1731 O O . PHE B 1 49 ? 5.41 9.641 9.531 1 96.38 49 PHE B O 1
ATOM 1738 N N . PRO B 1 50 ? 4.539 7.551 9.516 1 96.56 50 PRO B N 1
ATOM 1739 C CA . PRO B 1 50 ? 5.773 6.953 10.039 1 96.56 50 PRO B CA 1
ATOM 1740 C C . PRO B 1 50 ? 6.879 6.871 8.984 1 96.56 50 PRO B C 1
ATOM 1742 O O . PRO B 1 50 ? 6.656 7.219 7.82 1 96.56 50 PRO B O 1
ATOM 1745 N N . PRO B 1 51 ? 8.094 6.523 9.492 1 96.69 51 PRO B N 1
ATOM 1746 C CA . PRO B 1 51 ? 9.148 6.289 8.508 1 96.69 51 PRO B CA 1
ATOM 1747 C C . PRO B 1 51 ? 8.727 5.305 7.414 1 96.69 51 PRO B C 1
ATOM 1749 O O . PRO B 1 51 ? 8.078 4.301 7.703 1 96.69 51 PRO B O 1
ATOM 1752 N N . ARG B 1 52 ? 9.062 5.629 6.156 1 97.31 52 ARG B N 1
ATOM 1753 C CA . ARG B 1 52 ? 8.633 4.809 5.031 1 97.31 52 ARG B CA 1
ATOM 1754 C C . ARG B 1 52 ? 9.5 5.062 3.805 1 97.31 52 ARG B C 1
ATOM 1756 O O . ARG B 1 52 ? 10.148 6.109 3.699 1 97.31 52 ARG B O 1
ATOM 1763 N N . TRP B 1 53 ? 9.492 4.109 2.914 1 98 53 TRP B N 1
ATOM 1764 C CA . TRP B 1 53 ? 10.188 4.242 1.636 1 98 53 TRP B CA 1
ATOM 1765 C C . TRP B 1 53 ? 9.289 4.914 0.6 1 98 53 TRP B C 1
ATOM 1767 O O . TRP B 1 53 ? 8.102 4.605 0.506 1 98 53 TRP B O 1
ATOM 1777 N N . LEU B 1 54 ? 9.828 5.91 -0.078 1 97.06 54 LEU B N 1
ATOM 1778 C CA . LEU B 1 54 ? 9.227 6.461 -1.291 1 97.06 54 LEU B CA 1
ATOM 1779 C C . LEU B 1 54 ? 9.906 5.895 -2.535 1 97.06 54 LEU B C 1
ATOM 1781 O O . LEU B 1 54 ? 11.109 6.086 -2.73 1 97.06 54 LEU B O 1
ATOM 1785 N N . VAL B 1 55 ? 9.062 5.211 -3.404 1 98.19 55 VAL B N 1
ATOM 1786 C CA . VAL B 1 55 ? 9.703 4.516 -4.52 1 98.19 55 VAL B CA 1
ATOM 1787 C C . VAL B 1 55 ? 8.906 4.754 -5.801 1 98.19 55 VAL B C 1
ATOM 1789 O O . VAL B 1 55 ? 9.211 4.172 -6.844 1 98.19 55 VAL B O 1
ATOM 1792 N N . GLN B 1 56 ? 7.848 5.605 -5.723 1 97.06 56 GLN B N 1
ATOM 1793 C CA . GLN B 1 56 ? 6.977 5.816 -6.875 1 97.06 56 GLN B CA 1
ATOM 1794 C C . GLN B 1 56 ? 7.754 6.406 -8.047 1 97.06 56 GLN B C 1
ATOM 1796 O O . GLN B 1 56 ? 8.516 7.355 -7.883 1 97.06 56 GLN B O 1
ATOM 1801 N N . GLU B 1 57 ? 7.504 5.805 -9.141 1 96.62 57 GLU B N 1
ATOM 1802 C CA . GLU B 1 57 ? 8.086 6.309 -10.383 1 96.62 57 GLU B CA 1
ATOM 1803 C C . GLU B 1 57 ? 7.094 7.184 -11.141 1 96.62 57 GLU B C 1
ATOM 1805 O O . GLU B 1 57 ? 5.887 7.113 -10.906 1 96.62 57 GLU B O 1
ATOM 1810 N N . ASP B 1 58 ? 7.676 8.117 -11.992 1 95.12 58 ASP B N 1
ATOM 1811 C CA . ASP B 1 58 ? 6.848 8.992 -12.82 1 95.12 58 ASP B CA 1
ATOM 1812 C C . ASP B 1 58 ? 5.762 9.672 -11.984 1 95.12 58 ASP B C 1
ATOM 1814 O O . ASP B 1 58 ? 4.602 9.727 -12.398 1 95.12 58 ASP B O 1
ATOM 1818 N N . THR B 1 59 ? 6.121 10.062 -10.828 1 95.94 59 THR B N 1
ATOM 1819 C CA . THR B 1 59 ? 5.156 10.594 -9.867 1 95.94 59 THR B CA 1
ATOM 1820 C C . THR B 1 59 ? 5.727 11.805 -9.141 1 95.94 59 THR B C 1
ATOM 1822 O O . THR B 1 59 ? 6.895 11.805 -8.742 1 95.94 59 THR B O 1
ATOM 1825 N N . PHE B 1 60 ? 4.922 12.969 -9.172 1 94.31 60 PHE B N 1
ATOM 1826 C CA . PHE B 1 60 ? 5.203 14.023 -8.203 1 94.31 60 PHE B CA 1
ATOM 1827 C C . PHE B 1 60 ? 4.941 13.539 -6.785 1 94.31 60 PHE B C 1
ATOM 1829 O O . PHE B 1 60 ? 3.789 13.32 -6.402 1 94.31 60 PHE B O 1
ATOM 1836 N N . ARG B 1 61 ? 5.988 13.32 -5.945 1 93.81 61 ARG B N 1
ATOM 1837 C CA . ARG B 1 61 ? 5.887 12.508 -4.734 1 93.81 61 ARG B CA 1
ATOM 1838 C C . ARG B 1 61 ? 5.277 13.312 -3.59 1 93.81 61 ARG B C 1
ATOM 1840 O O . ARG B 1 61 ? 4.547 12.766 -2.76 1 93.81 61 ARG B O 1
ATOM 1847 N N . PRO B 1 62 ? 5.504 14.664 -3.51 1 90.12 62 PRO B N 1
ATOM 1848 C CA . PRO B 1 62 ? 4.812 15.398 -2.441 1 90.12 62 PRO B CA 1
ATOM 1849 C C . PRO B 1 62 ? 3.303 15.469 -2.654 1 90.12 62 PRO B C 1
ATOM 1851 O O . PRO B 1 62 ? 2.818 15.195 -3.758 1 90.12 62 PRO B O 1
ATOM 1854 N N . PRO B 1 63 ? 2.611 15.695 -1.528 1 88.75 63 PRO B N 1
ATOM 1855 C CA . PRO B 1 63 ? 1.182 15.93 -1.739 1 88.75 63 PRO B CA 1
ATOM 1856 C C . PRO B 1 63 ? 0.909 17.094 -2.699 1 88.75 63 PRO B C 1
ATOM 1858 O O . PRO B 1 63 ? 1.413 18.203 -2.496 1 88.75 63 PRO B O 1
ATOM 1861 N N . TRP B 1 64 ? 0.105 16.812 -3.703 1 86.94 64 TRP B N 1
ATOM 1862 C CA . TRP B 1 64 ? -0.177 17.812 -4.73 1 86.94 64 TRP B CA 1
ATOM 1863 C C . TRP B 1 64 ? -1.081 18.906 -4.188 1 86.94 64 TRP B C 1
ATOM 1865 O O . TRP B 1 64 ? -1.641 18.781 -3.098 1 86.94 64 TRP B O 1
ATOM 1875 N N . TYR B 1 65 ? -1.103 20 -4.922 1 89.25 65 TYR B N 1
ATOM 1876 C CA . TYR B 1 65 ? -2.027 21.078 -4.59 1 89.25 65 TYR B CA 1
ATOM 1877 C C . TYR B 1 65 ? -3.473 20.609 -4.719 1 89.25 65 TYR B C 1
ATOM 1879 O O . TYR B 1 65 ? -3.852 20.016 -5.73 1 89.25 65 TYR B O 1
ATOM 1887 N N . HIS B 1 66 ? -4.215 20.875 -3.645 1 91.31 66 HIS B N 1
ATOM 1888 C CA . HIS B 1 66 ? -5.59 20.391 -3.674 1 91.31 66 HIS B CA 1
ATOM 1889 C C . HIS B 1 66 ? -6.449 21.109 -2.641 1 91.31 66 HIS B C 1
ATOM 1891 O O . HIS B 1 66 ? -5.934 21.891 -1.824 1 91.31 66 HIS B O 1
ATOM 1897 N N . ARG B 1 67 ? -7.746 20.938 -2.867 1 92.88 67 ARG B N 1
ATOM 1898 C CA . ARG B 1 67 ? -8.758 21.281 -1.872 1 92.88 67 ARG B CA 1
ATOM 1899 C C . ARG B 1 67 ? -9.492 20.047 -1.378 1 92.88 67 ARG B C 1
ATOM 1901 O O . ARG B 1 67 ? -10.031 19.281 -2.178 1 92.88 67 ARG B O 1
ATOM 1908 N N . ASN B 1 68 ? -9.477 19.891 -0.094 1 92.38 68 ASN B N 1
ATOM 1909 C CA . ASN B 1 68 ? -10.117 18.719 0.476 1 92.38 68 ASN B CA 1
ATOM 1910 C C . ASN B 1 68 ? -11.586 18.969 0.786 1 92.38 68 ASN B C 1
ATOM 1912 O O . ASN B 1 68 ? -11.953 20.078 1.202 1 92.38 68 ASN B O 1
ATOM 1916 N N . THR B 1 69 ? -12.312 17.938 0.648 1 92.81 69 THR B N 1
ATOM 1917 C CA . THR B 1 69 ? -13.703 18.016 1.084 1 92.81 69 THR B CA 1
ATOM 1918 C C . THR B 1 69 ? -13.805 17.797 2.592 1 92.81 69 THR B C 1
ATOM 1920 O O . THR B 1 69 ? -14.875 18 3.178 1 92.81 69 THR B O 1
ATOM 1923 N N . MET B 1 70 ? -12.781 17.375 3.178 1 95.44 70 MET B N 1
ATOM 1924 C CA . MET B 1 70 ? -12.711 17.203 4.625 1 95.44 70 MET B CA 1
ATOM 1925 C C . MET B 1 70 ? -11.727 18.188 5.246 1 95.44 70 MET B C 1
ATOM 1927 O O . MET B 1 70 ? -10.82 18.672 4.566 1 95.44 70 MET B O 1
ATOM 1931 N N . SER B 1 71 ? -11.953 18.438 6.551 1 96.81 71 SER B N 1
ATOM 1932 C CA . SER B 1 71 ? -10.977 19.234 7.285 1 96.81 71 SER B CA 1
ATOM 1933 C C . SER B 1 71 ? -9.734 18.422 7.621 1 96.81 71 SER B C 1
ATOM 1935 O O . SER B 1 71 ? -9.836 17.234 7.965 1 96.81 71 SER B O 1
ATOM 1937 N N . GLU B 1 72 ? -8.594 19.109 7.551 1 96.12 72 GLU B N 1
ATOM 1938 C CA . GLU B 1 72 ? -7.324 18.453 7.852 1 96.12 72 GLU B CA 1
ATOM 1939 C C . GLU B 1 72 ? -6.582 19.188 8.969 1 96.12 72 GLU B C 1
ATOM 1941 O O . GLU B 1 72 ? -6.328 20.391 8.859 1 96.12 72 GLU B O 1
ATOM 1946 N N . PHE B 1 73 ? -6.312 18.531 10.094 1 95.94 73 PHE B N 1
ATOM 1947 C CA . PHE B 1 73 ? -5.473 19 11.188 1 95.94 73 PHE B CA 1
ATOM 1948 C C . PHE B 1 73 ? -4.23 18.141 11.336 1 95.94 73 PHE B C 1
ATOM 1950 O O . PHE B 1 73 ? -4.328 16.969 11.695 1 95.94 73 PHE B O 1
ATOM 1957 N N . MET B 1 74 ? -3.158 18.75 11.047 1 95.69 74 MET B N 1
ATOM 1958 C CA . MET B 1 74 ? -1.907 18 11.055 1 95.69 74 MET B CA 1
ATOM 1959 C C . MET B 1 74 ? -0.983 18.5 12.164 1 95.69 74 MET B C 1
ATOM 1961 O O . MET B 1 74 ? -0.89 19.703 12.398 1 95.69 74 MET B O 1
ATOM 1965 N N . GLY B 1 75 ? -0.289 17.531 12.781 1 95.06 75 GLY B N 1
ATOM 1966 C CA . GLY B 1 75 ? 0.699 17.859 13.797 1 95.06 75 GLY B CA 1
ATOM 1967 C C . GLY B 1 75 ? 1.969 17.047 13.68 1 95.06 75 GLY B C 1
ATOM 1968 O O . GLY B 1 75 ? 1.988 16.016 13 1 95.06 75 GLY B O 1
ATOM 1969 N N . LEU B 1 76 ? 2.996 17.609 14.312 1 95.62 76 LEU B N 1
ATOM 1970 C CA . LEU B 1 76 ? 4.289 16.938 14.352 1 95.62 76 LEU B CA 1
ATOM 1971 C C . LEU B 1 76 ? 4.672 16.578 15.789 1 95.62 76 LEU B C 1
ATOM 1973 O O . LEU B 1 76 ? 4.785 17.453 16.641 1 95.62 76 LEU B O 1
ATOM 1977 N N . ILE B 1 77 ? 4.84 15.297 16 1 95.62 77 ILE B N 1
ATOM 1978 C CA . ILE B 1 77 ? 5.184 14.828 17.344 1 95.62 77 ILE B CA 1
ATOM 1979 C C . ILE B 1 77 ? 6.688 14.969 17.562 1 95.62 77 ILE B C 1
ATOM 1981 O O . ILE B 1 77 ? 7.117 15.539 18.578 1 95.62 77 ILE B O 1
ATOM 1985 N N . CYS B 1 78 ? 7.453 14.531 16.656 1 95.5 78 CYS B N 1
ATOM 1986 C CA . CYS B 1 78 ? 8.906 14.633 16.75 1 95.5 78 CYS B CA 1
ATOM 1987 C C . CYS B 1 78 ? 9.547 14.562 15.375 1 95.5 78 CYS B C 1
ATOM 1989 O O . CYS B 1 78 ? 8.906 14.141 14.406 1 95.5 78 CYS B O 1
ATOM 1991 N N . GLY B 1 79 ? 10.758 15.117 15.258 1 93.56 79 GLY B N 1
ATOM 1992 C CA . GLY B 1 79 ? 11.516 15.078 14.016 1 93.56 79 GLY B CA 1
ATOM 1993 C C . GLY B 1 79 ? 11.117 16.156 13.039 1 93.56 79 GLY B C 1
ATOM 1994 O O . GLY B 1 79 ? 10.969 17.328 13.414 1 93.56 79 GLY B O 1
ATOM 1995 N N . GLN B 1 80 ? 11.125 15.68 11.688 1 87.62 80 GLN B N 1
ATOM 1996 C CA . GLN B 1 80 ? 10.805 16.594 10.594 1 87.62 80 GLN B CA 1
ATOM 1997 C C . GLN B 1 80 ? 9.797 15.969 9.633 1 87.62 80 GLN B C 1
ATOM 1999 O O . GLN B 1 80 ? 9.727 14.742 9.508 1 87.62 80 GLN B O 1
ATOM 2004 N N . TYR B 1 81 ? 8.992 16.859 9.102 1 83.94 81 TYR B N 1
ATOM 2005 C CA . TYR B 1 81 ? 8.047 16.406 8.086 1 83.94 81 TYR B CA 1
ATOM 2006 C C . TYR B 1 81 ? 8.562 16.719 6.684 1 83.94 81 TYR B C 1
ATOM 2008 O O . TYR B 1 81 ? 8.914 17.859 6.391 1 83.94 81 TYR B O 1
ATOM 2016 N N . ASP B 1 82 ? 8.531 15.75 5.812 1 76.56 82 ASP B N 1
ATOM 2017 C CA . ASP B 1 82 ? 9.25 15.781 4.539 1 76.56 82 ASP B CA 1
ATOM 2018 C C . ASP B 1 82 ? 8.656 16.828 3.604 1 76.56 82 ASP B C 1
ATOM 2020 O O . ASP B 1 82 ? 9.375 17.406 2.779 1 76.56 82 ASP B O 1
ATOM 2024 N N . ALA B 1 83 ? 7.379 17.078 3.648 1 73.44 83 ALA B N 1
ATOM 2025 C CA . ALA B 1 83 ? 6.754 18 2.709 1 73.44 83 ALA B CA 1
ATOM 2026 C C . ALA B 1 83 ? 6.848 19.438 3.211 1 73.44 83 ALA B C 1
ATOM 2028 O O . ALA B 1 83 ? 6.43 20.375 2.521 1 73.44 83 ALA B O 1
ATOM 2029 N N . LYS B 1 84 ? 7.344 19.641 4.422 1 72.94 84 LYS B N 1
ATOM 2030 C CA . LYS B 1 84 ? 7.445 20.969 5.008 1 72.94 84 LYS B CA 1
ATOM 2031 C C . LYS B 1 84 ? 8.828 21.203 5.605 1 72.94 84 LYS B C 1
ATOM 2033 O O . LYS B 1 84 ? 8.992 21.203 6.828 1 72.94 84 LYS B O 1
ATOM 2038 N N . THR B 1 85 ? 9.844 21.422 4.754 1 67.69 85 THR B N 1
ATOM 2039 C CA . THR B 1 85 ? 11.234 21.484 5.195 1 67.69 85 THR B CA 1
ATOM 2040 C C . THR B 1 85 ? 11.695 22.938 5.355 1 67.69 85 THR B C 1
ATOM 2042 O O . THR B 1 85 ? 12.828 23.188 5.758 1 67.69 85 THR B O 1
ATOM 2045 N N . GLY B 1 86 ? 10.797 23.828 5.145 1 66.25 86 GLY B N 1
ATOM 2046 C CA . GLY B 1 86 ? 11.164 25.234 5.191 1 66.25 86 GLY B CA 1
ATOM 2047 C C . GLY B 1 86 ? 11.305 25.766 6.605 1 66.25 86 GLY B C 1
ATOM 2048 O O . GLY B 1 86 ? 11.664 26.922 6.801 1 66.25 86 GLY B O 1
ATOM 2049 N N . GLY B 1 87 ? 11.07 24.922 7.641 1 66.62 87 GLY B N 1
ATOM 2050 C CA . GLY B 1 87 ? 11.352 25.312 9.008 1 66.62 87 GLY B CA 1
ATOM 2051 C C . GLY B 1 87 ? 10.117 25.703 9.797 1 66.62 87 GLY B C 1
ATOM 2052 O O . GLY B 1 87 ? 10.164 25.828 11.016 1 66.62 87 GLY B O 1
ATOM 2053 N N . GLY B 1 88 ? 9.016 25.859 9.133 1 71 88 GLY B N 1
ATOM 2054 C CA . GLY B 1 88 ? 7.855 26.359 9.852 1 71 88 GLY B CA 1
ATOM 2055 C C . GLY B 1 88 ? 7.102 25.266 10.602 1 71 88 GLY B C 1
ATOM 2056 O O . GLY B 1 88 ? 6.578 25.516 11.688 1 71 88 GLY B O 1
ATOM 2057 N N . PHE B 1 89 ? 7.145 24.188 10.18 1 82.06 89 PHE B N 1
ATOM 2058 C CA . PHE B 1 89 ? 6.434 23.078 10.797 1 82.06 89 PHE B CA 1
ATOM 2059 C C . PHE B 1 89 ? 7.355 22.281 11.719 1 82.06 89 PHE B C 1
ATOM 2061 O O . PHE B 1 89 ? 8.117 21.438 11.25 1 82.06 89 PHE B O 1
ATOM 2068 N N . GLN B 1 90 ? 7.344 22.594 13.055 1 86.5 90 GLN B N 1
ATOM 2069 C CA . GLN B 1 90 ? 8.234 22.031 14.062 1 86.5 90 GLN B CA 1
ATOM 2070 C C . GLN B 1 90 ? 7.477 21.141 15.039 1 86.5 90 GLN B C 1
ATOM 2072 O O . GLN B 1 90 ? 6.25 21.203 15.109 1 86.5 90 GLN B O 1
ATOM 2077 N N . PRO B 1 91 ? 8.258 20.297 15.758 1 91.69 91 PRO B N 1
ATOM 2078 C CA . PRO B 1 91 ? 7.578 19.469 16.766 1 91.69 91 PRO B CA 1
ATOM 2079 C C . PRO B 1 91 ? 6.719 20.297 17.719 1 91.69 91 PRO B C 1
ATOM 2081 O O . PRO B 1 91 ? 7.121 21.391 18.125 1 91.69 91 PRO B O 1
ATOM 2084 N N . ALA B 1 92 ? 5.555 19.828 18.062 1 90.12 92 ALA B N 1
ATOM 2085 C CA . ALA B 1 92 ? 4.543 20.469 18.891 1 90.12 92 ALA B CA 1
ATOM 2086 C C . ALA B 1 92 ? 3.77 21.516 18.109 1 90.12 92 ALA B C 1
ATOM 2088 O O . ALA B 1 92 ? 2.887 22.188 18.641 1 90.12 92 ALA B O 1
ATOM 2089 N N . GLY B 1 93 ? 4.137 21.656 16.828 1 88.88 93 GLY B N 1
ATOM 2090 C CA . GLY B 1 93 ? 3.391 22.531 15.938 1 88.88 93 GLY B CA 1
ATOM 2091 C C . GLY B 1 93 ? 2.248 21.828 15.227 1 88.88 93 GLY B C 1
ATOM 2092 O O . GLY B 1 93 ? 2.174 20.594 15.234 1 88.88 93 GLY B O 1
ATOM 2093 N N . ALA B 1 94 ? 1.349 22.672 14.656 1 91.44 94 ALA B N 1
ATOM 2094 C CA . ALA B 1 94 ? 0.196 22.094 13.961 1 91.44 94 ALA B CA 1
ATOM 2095 C C . ALA B 1 94 ? -0.262 23 12.82 1 91.44 94 ALA B C 1
ATOM 2097 O O . ALA B 1 94 ? 0.055 24.203 12.805 1 91.44 94 ALA B O 1
ATOM 2098 N N . SER B 1 95 ? -0.862 22.359 11.867 1 91.38 95 SER B N 1
ATOM 2099 C CA . SER B 1 95 ? -1.496 23.062 10.766 1 91.38 95 SER B CA 1
ATOM 2100 C C . SER B 1 95 ? -2.953 22.641 10.602 1 91.38 95 SER B C 1
ATOM 2102 O O . SER B 1 95 ? -3.287 21.469 10.758 1 91.38 95 SER B O 1
ATOM 2104 N N . LEU B 1 96 ? -3.771 23.688 10.375 1 93.25 96 LEU B N 1
ATOM 2105 C CA . LEU B 1 96 ? -5.188 23.422 10.148 1 93.25 96 LEU B CA 1
ATOM 2106 C C . LEU B 1 96 ? -5.625 23.953 8.789 1 93.25 96 LEU B C 1
ATOM 2108 O O . LEU B 1 96 ? -5.379 25.125 8.461 1 93.25 96 LEU B O 1
ATOM 2112 N N . HIS B 1 97 ? -6.133 23.078 7.988 1 93.5 97 HIS B N 1
ATOM 2113 C CA . HIS B 1 97 ? -6.816 23.406 6.742 1 93.5 97 HIS B CA 1
ATOM 2114 C C . HIS B 1 97 ? -8.25 22.875 6.738 1 93.5 97 HIS B C 1
ATOM 2116 O O . HIS B 1 97 ? -8.477 21.688 6.535 1 93.5 97 HIS B O 1
ATOM 2122 N N . ASN B 1 98 ? -9.156 23.812 6.898 1 95.25 98 ASN B N 1
ATOM 2123 C CA . ASN B 1 98 ? -10.562 23.406 6.918 1 95.25 98 ASN B CA 1
ATOM 2124 C C . ASN B 1 98 ? -11.07 23.094 5.516 1 95.25 98 ASN B C 1
ATOM 2126 O O . ASN B 1 98 ? -10.359 23.297 4.531 1 95.25 98 ASN B O 1
ATOM 2130 N N . ILE B 1 99 ? -12.312 22.656 5.504 1 95.12 99 ILE B N 1
ATOM 2131 C CA . ILE B 1 99 ? -12.984 22.188 4.293 1 95.12 99 ILE B CA 1
ATOM 2132 C C . ILE B 1 99 ? -12.805 23.219 3.18 1 95.12 99 ILE B C 1
ATOM 2134 O O . ILE B 1 99 ? -13.008 24.422 3.393 1 95.12 99 ILE B O 1
ATOM 2138 N N . MET B 1 100 ? -12.289 22.797 2.076 1 94.81 100 MET B N 1
ATOM 2139 C CA . MET B 1 100 ? -12.164 23.484 0.799 1 94.81 100 MET B CA 1
ATOM 2140 C C . MET B 1 100 ? -11.055 24.531 0.855 1 94.81 100 MET B C 1
ATOM 2142 O O . MET B 1 100 ? -10.922 25.359 -0.053 1 94.81 100 MET B O 1
ATOM 2146 N N . SER B 1 101 ? -10.195 24.547 1.941 1 91.38 101 SER B N 1
ATOM 2147 C CA . SER B 1 101 ? -9.008 25.391 1.981 1 91.38 101 SER B CA 1
ATOM 2148 C C . SER B 1 101 ? -7.891 24.828 1.11 1 91.38 101 SER B C 1
ATOM 2150 O O . SER B 1 101 ? -7.488 23.672 1.282 1 91.38 101 SER B O 1
ATOM 2152 N N . ALA B 1 102 ? -7.414 25.625 0.198 1 89.62 102 ALA B N 1
ATOM 2153 C CA . ALA B 1 102 ? -6.344 25.188 -0.692 1 89.62 102 ALA B CA 1
ATOM 2154 C C . ALA B 1 102 ? -5.031 25.016 0.07 1 89.62 102 ALA B C 1
ATOM 2156 O O . ALA B 1 102 ? -4.703 25.828 0.941 1 89.62 102 ALA B O 1
ATOM 2157 N N . HIS B 1 103 ? -4.352 23.953 -0.157 1 88.19 103 HIS B N 1
ATOM 2158 C CA . HIS B 1 103 ? -3.014 23.766 0.389 1 88.19 103 HIS B CA 1
ATOM 2159 C C . HIS B 1 103 ? -2.205 22.797 -0.469 1 88.19 103 HIS B C 1
ATOM 2161 O O . HIS B 1 103 ? -2.73 22.219 -1.425 1 88.19 103 HIS B O 1
ATOM 2167 N N . GLY B 1 104 ? -0.907 22.672 -0.16 1 86 104 GLY B N 1
ATOM 2168 C CA . GLY B 1 104 ? 0.085 21.922 -0.91 1 86 104 GLY B CA 1
ATOM 2169 C C . GLY B 1 104 ? 1.511 22.234 -0.5 1 86 104 GLY B C 1
ATOM 2170 O O . GLY B 1 104 ? 1.738 22.891 0.521 1 86 104 GLY B O 1
ATOM 2171 N N . PRO B 1 105 ? 2.373 21.656 -1.29 1 84.88 105 PRO B N 1
ATOM 2172 C CA . PRO B 1 105 ? 3.771 21.922 -0.943 1 84.88 105 PRO B CA 1
ATOM 2173 C C . PRO B 1 105 ? 4.156 23.391 -1.103 1 84.88 105 PRO B C 1
ATOM 2175 O O . PRO B 1 105 ? 3.6 24.094 -1.954 1 84.88 105 PRO B O 1
ATOM 2178 N N . ASP B 1 106 ? 5.074 23.781 -0.234 1 81.31 106 ASP B N 1
ATOM 2179 C CA . ASP B 1 106 ? 5.605 25.125 -0.424 1 81.31 106 ASP B CA 1
ATOM 2180 C C . ASP B 1 106 ? 6.457 25.203 -1.687 1 81.31 106 ASP B C 1
ATOM 2182 O O . ASP B 1 106 ? 6.754 24.188 -2.309 1 81.31 106 ASP B O 1
ATOM 2186 N N . ALA B 1 107 ? 6.875 26.406 -2.023 1 81.5 107 ALA B N 1
ATOM 2187 C CA . ALA B 1 107 ? 7.574 26.641 -3.281 1 81.5 107 ALA B CA 1
ATOM 2188 C C . ALA B 1 107 ? 8.891 25.875 -3.336 1 81.5 107 ALA B C 1
ATOM 2190 O O . ALA B 1 107 ? 9.234 25.297 -4.367 1 81.5 107 ALA B O 1
ATOM 2191 N N . ASP B 1 108 ? 9.617 25.859 -2.268 1 82.56 108 ASP B N 1
ATOM 2192 C CA . ASP B 1 108 ? 10.898 25.156 -2.215 1 82.56 108 ASP B CA 1
ATOM 2193 C C . ASP B 1 108 ? 10.711 23.656 -2.402 1 82.56 108 ASP B C 1
ATOM 2195 O O . ASP B 1 108 ? 11.469 23.016 -3.145 1 82.56 108 ASP B O 1
ATOM 2199 N N . SER B 1 109 ? 9.75 23.141 -1.782 1 83.62 109 SER B N 1
ATOM 2200 C CA . SER B 1 109 ? 9.453 21.719 -1.885 1 83.62 109 SER B CA 1
ATOM 2201 C C . SER B 1 109 ? 9.008 21.344 -3.293 1 83.62 109 SER B C 1
ATOM 2203 O O . SER B 1 109 ? 9.383 20.281 -3.811 1 83.62 109 SER B O 1
ATOM 2205 N N . TYR B 1 110 ? 8.18 22.219 -3.852 1 85.94 110 TYR B N 1
ATOM 2206 C CA . TYR B 1 110 ? 7.719 21.984 -5.215 1 85.94 110 TYR B CA 1
ATOM 2207 C C . TYR B 1 110 ? 8.891 21.906 -6.18 1 85.94 110 TYR B C 1
ATOM 2209 O O . TYR B 1 110 ? 8.992 20.969 -6.977 1 85.94 110 TYR B O 1
ATOM 2217 N N . GLU B 1 111 ? 9.758 22.891 -6.094 1 86.94 111 GLU B N 1
ATOM 2218 C CA . GLU B 1 111 ? 10.906 22.953 -6.996 1 86.94 111 GLU B CA 1
ATOM 2219 C C . GLU B 1 111 ? 11.828 21.734 -6.805 1 86.94 111 GLU B C 1
ATOM 2221 O O . GLU B 1 111 ? 12.266 21.125 -7.781 1 86.94 111 GLU B O 1
ATOM 2226 N N . ARG B 1 112 ? 12.07 21.422 -5.645 1 88 112 ARG B N 1
ATOM 2227 C CA . ARG B 1 112 ? 12.945 20.297 -5.336 1 88 112 ARG B CA 1
ATOM 2228 C C . ARG B 1 112 ? 12.344 18.984 -5.832 1 88 112 ARG B C 1
ATOM 2230 O O . ARG B 1 112 ? 13.016 18.203 -6.5 1 88 112 ARG B O 1
ATOM 2237 N N . ALA B 1 113 ? 11.117 18.75 -5.59 1 89.38 113 ALA B N 1
ATOM 2238 C CA . ALA B 1 113 ? 10.461 17.5 -5.926 1 89.38 113 ALA B CA 1
ATOM 2239 C C . ALA B 1 113 ? 10.266 17.359 -7.434 1 89.38 113 ALA B C 1
ATOM 2241 O O . ALA B 1 113 ? 10.32 16.266 -7.977 1 89.38 113 ALA B O 1
ATOM 2242 N N . SER B 1 114 ? 10.016 18.5 -8.062 1 90.94 114 SER B N 1
ATOM 2243 C CA . SER B 1 114 ? 9.781 18.5 -9.508 1 90.94 114 SER B CA 1
ATOM 2244 C C . SER B 1 114 ? 11.062 18.172 -10.273 1 90.94 114 SER B C 1
ATOM 2246 O O . SER B 1 114 ? 11 17.703 -11.414 1 90.94 114 SER B O 1
ATOM 2248 N N . ASN B 1 115 ? 12.234 18.406 -9.648 1 92.81 115 ASN B N 1
ATOM 2249 C CA . ASN B 1 115 ? 13.5 18.266 -10.352 1 92.81 115 ASN B CA 1
ATOM 2250 C C . ASN B 1 115 ? 14.32 17.109 -9.805 1 92.81 115 ASN B C 1
ATOM 2252 O O . ASN B 1 115 ? 15.367 16.766 -10.359 1 92.81 115 ASN B O 1
ATOM 2256 N N . ALA B 1 116 ? 13.844 16.5 -8.852 1 91.62 116 ALA B N 1
ATOM 2257 C CA . ALA B 1 116 ? 14.586 15.422 -8.195 1 91.62 116 ALA B CA 1
ATOM 2258 C C . ALA B 1 116 ? 14.609 14.164 -9.062 1 91.62 116 ALA B C 1
ATOM 2260 O O . ALA B 1 116 ? 13.625 13.844 -9.727 1 91.62 116 ALA B O 1
ATOM 2261 N N . GLU B 1 117 ? 15.844 13.484 -9.062 1 94.81 117 GLU B N 1
ATOM 2262 C CA . GLU B 1 117 ? 15.852 12.109 -9.57 1 94.81 117 GLU B CA 1
ATOM 2263 C C . GLU B 1 117 ? 15.047 11.188 -8.664 1 94.81 117 GLU B C 1
ATOM 2265 O O . GLU B 1 117 ? 15.234 11.18 -7.445 1 94.81 117 GLU B O 1
ATOM 2270 N N . LEU B 1 118 ? 14.164 10.367 -9.242 1 95.62 118 LEU B N 1
ATOM 2271 C CA . LEU B 1 118 ? 13.242 9.562 -8.445 1 95.62 118 LEU B CA 1
ATOM 2272 C C . LEU B 1 118 ? 13.852 8.203 -8.117 1 95.62 118 LEU B C 1
ATOM 2274 O O . LEU B 1 118 ? 13.391 7.172 -8.617 1 95.62 118 LEU B O 1
ATOM 2278 N N . LYS B 1 119 ? 14.766 8.156 -7.305 1 96.44 119 LYS B N 1
ATOM 2279 C CA . LYS B 1 119 ? 15.312 6.934 -6.711 1 96.44 119 LYS B CA 1
ATOM 2280 C C . LYS B 1 119 ? 14.602 6.594 -5.406 1 96.44 119 LYS B C 1
ATOM 2282 O O . LYS B 1 119 ? 13.922 7.441 -4.82 1 96.44 119 LYS B O 1
ATOM 2287 N N . PRO B 1 120 ? 14.703 5.293 -5.008 1 97.75 120 PRO B N 1
ATOM 2288 C CA . PRO B 1 120 ? 14.156 4.977 -3.689 1 97.75 120 PRO B CA 1
ATOM 2289 C C . PRO B 1 120 ? 14.789 5.797 -2.572 1 97.75 120 PRO B C 1
ATOM 2291 O O . PRO B 1 120 ? 16.016 5.902 -2.504 1 97.75 120 PRO B O 1
ATOM 2294 N N . VAL B 1 121 ? 13.93 6.414 -1.752 1 96.19 121 VAL B N 1
ATOM 2295 C CA . VAL B 1 121 ? 14.422 7.195 -0.624 1 96.19 121 VAL B CA 1
ATOM 2296 C C . VAL B 1 121 ? 13.586 6.887 0.62 1 96.19 121 VAL B C 1
ATOM 2298 O O . VAL B 1 121 ? 12.367 6.746 0.539 1 96.19 121 VAL B O 1
ATOM 2301 N N . LYS B 1 122 ? 14.305 6.789 1.716 1 95.75 122 LYS B N 1
ATOM 2302 C CA . LYS B 1 122 ? 13.617 6.641 2.994 1 95.75 122 LYS B CA 1
ATOM 2303 C C . LYS B 1 122 ? 13.375 7.996 3.648 1 95.75 122 LYS B C 1
ATOM 2305 O O . LYS B 1 122 ? 14.289 8.812 3.756 1 95.75 122 LYS B O 1
ATOM 2310 N N . VAL B 1 123 ? 12.102 8.227 4.035 1 94 123 VAL B N 1
ATOM 2311 C CA . VAL B 1 123 ? 11.773 9.516 4.645 1 94 123 VAL B CA 1
ATOM 2312 C C . VAL B 1 123 ? 11.219 9.289 6.051 1 94 123 VAL B C 1
ATOM 2314 O O . VAL B 1 123 ? 10.789 8.188 6.387 1 94 123 VAL B O 1
ATOM 23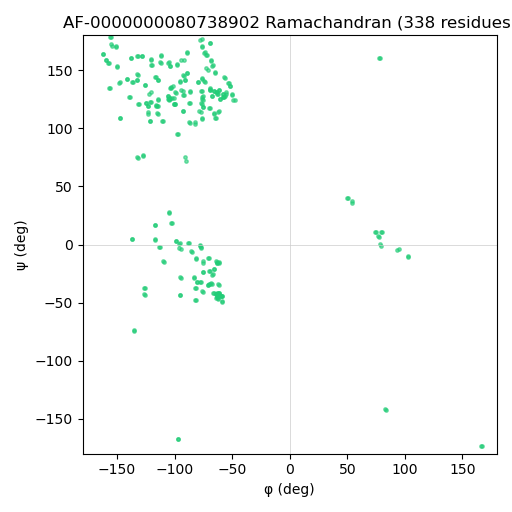17 N N . GLY B 1 124 ? 11.273 10.297 6.844 1 93.88 124 GLY B N 1
ATOM 2318 C CA . GLY B 1 124 ? 10.602 10.328 8.133 1 93.88 124 GLY B CA 1
ATOM 2319 C C . GLY B 1 124 ? 11.352 9.578 9.219 1 93.88 124 GLY B C 1
ATOM 2320 O O . GLY B 1 124 ? 10.797 9.281 10.273 1 93.88 124 GLY B O 1
ATOM 2321 N N . GLU B 1 125 ? 12.602 9.188 8.93 1 94.88 125 GLU B N 1
ATOM 2322 C CA . GLU B 1 125 ? 13.352 8.516 9.977 1 94.88 125 GLU B CA 1
ATOM 2323 C C . GLU B 1 125 ? 13.477 9.391 11.219 1 94.88 125 GLU B C 1
ATOM 2325 O O . GLU B 1 125 ? 13.891 10.555 11.133 1 94.88 125 GLU B O 1
ATOM 2330 N N . GLY B 1 126 ? 13.102 8.844 12.352 1 94.5 126 GLY B N 1
ATOM 2331 C CA . GLY B 1 126 ? 13.148 9.578 13.602 1 94.5 126 GLY B CA 1
ATOM 2332 C C . GLY B 1 126 ? 12.023 10.578 13.758 1 94.5 126 GLY B C 1
ATOM 2333 O O . GLY B 1 126 ? 12.016 11.383 14.688 1 94.5 126 GLY B O 1
ATOM 2334 N N . SER B 1 127 ? 11.062 10.578 12.844 1 95.56 127 SER B N 1
ATOM 2335 C CA . SER B 1 127 ? 9.977 11.555 12.844 1 95.56 127 SER B CA 1
ATOM 2336 C C . SER B 1 127 ? 8.625 10.867 12.969 1 95.56 127 SER B C 1
ATOM 2338 O O . SER B 1 127 ? 8.484 9.688 12.648 1 95.56 127 SER B O 1
ATOM 2340 N N . MET B 1 128 ? 7.688 11.586 13.484 1 97.25 128 MET B N 1
ATOM 2341 C CA . MET B 1 128 ? 6.301 11.141 13.531 1 97.25 128 MET B CA 1
ATOM 2342 C C . MET B 1 128 ? 5.344 12.32 13.414 1 97.25 128 MET B C 1
ATOM 2344 O O . MET B 1 128 ? 5.273 13.164 14.312 1 97.25 128 MET B O 1
ATOM 2348 N N . ALA B 1 129 ? 4.73 12.359 12.273 1 96.62 129 ALA B N 1
ATOM 2349 C CA . ALA B 1 129 ? 3.645 13.312 12.094 1 96.62 129 ALA B CA 1
ATOM 2350 C C . ALA B 1 129 ? 2.285 12.625 12.164 1 96.62 129 ALA B C 1
ATOM 2352 O O . ALA B 1 129 ? 2.189 11.406 11.977 1 96.62 129 ALA B O 1
ATOM 2353 N N . PHE B 1 130 ? 1.305 13.359 12.547 1 97 130 PHE B N 1
ATOM 2354 C CA . PHE B 1 130 ? -0.061 12.852 12.57 1 97 130 PHE B CA 1
ATOM 2355 C C . PHE B 1 130 ? -1.016 13.836 11.906 1 97 130 PHE B C 1
ATOM 2357 O O . PHE B 1 130 ? -0.659 14.992 11.68 1 97 130 PHE B O 1
ATOM 2364 N N . MET B 1 131 ? -2.186 13.305 11.555 1 97.19 131 MET B N 1
ATOM 2365 C CA . MET B 1 131 ? -3.217 14.133 10.938 1 97.19 131 MET B CA 1
ATOM 2366 C C . MET B 1 131 ? -4.609 13.641 11.312 1 97.19 131 MET B C 1
ATOM 2368 O O . MET B 1 131 ? -4.832 12.43 11.438 1 97.19 131 MET B O 1
ATOM 2372 N N . PHE B 1 132 ? -5.445 14.531 11.562 1 96.88 132 PHE B N 1
ATOM 2373 C CA . PHE B 1 132 ? -6.875 14.242 11.617 1 96.88 132 PHE B CA 1
ATOM 2374 C C . PHE B 1 132 ? -7.57 14.742 10.359 1 96.88 132 PHE B C 1
ATOM 2376 O O . PHE B 1 132 ? -7.387 15.898 9.953 1 96.88 132 PHE B O 1
ATOM 2383 N N . GLU B 1 133 ? -8.258 13.875 9.734 1 96.62 133 GLU B N 1
ATOM 2384 C CA . GLU B 1 133 ? -9.211 14.25 8.695 1 96.62 133 GLU B CA 1
ATOM 2385 C C . GLU B 1 133 ? -10.648 14.125 9.195 1 96.62 133 GLU B C 1
ATOM 2387 O O . GLU B 1 133 ? -11.055 13.062 9.656 1 96.62 133 GLU B O 1
ATOM 2392 N N . SER B 1 134 ? -11.359 15.188 9.078 1 96.88 134 SER B N 1
ATOM 2393 C CA . SER B 1 134 ? -12.695 15.203 9.664 1 96.88 134 SER B CA 1
ATOM 2394 C C . SER B 1 134 ? -13.727 15.75 8.672 1 96.88 134 SER B C 1
ATOM 2396 O O . SER B 1 134 ? -13.453 16.719 7.957 1 96.88 134 SER B O 1
ATOM 2398 N N . SER B 1 135 ? -14.906 15.141 8.703 1 96.75 135 SER B N 1
ATOM 2399 C CA . SER B 1 135 ? -15.992 15.641 7.875 1 96.75 135 SER B CA 1
ATOM 2400 C C . SER B 1 135 ? -16.625 16.891 8.484 1 96.75 135 SER B C 1
ATOM 2402 O O . SER B 1 135 ? -17.484 17.516 7.867 1 96.75 135 SER B O 1
ATOM 2404 N N . LEU B 1 136 ? -16.188 17.312 9.594 1 95.94 136 LEU B N 1
ATOM 2405 C CA . LEU B 1 136 ? -16.672 18.5 10.281 1 95.94 136 LEU B CA 1
ATOM 2406 C C . LEU B 1 136 ? -15.672 19.641 10.18 1 95.94 136 LEU B C 1
ATOM 2408 O O . LEU B 1 136 ? -14.469 19.406 10.031 1 95.94 136 LEU B O 1
ATOM 2412 N N . MET B 1 137 ? -16.203 20.797 10.32 1 95.44 137 MET B N 1
ATOM 2413 C CA . MET B 1 137 ? -15.32 21.953 10.414 1 95.44 137 MET B CA 1
ATOM 2414 C C . MET B 1 137 ? -14.742 22.094 11.82 1 95.44 137 MET B C 1
ATOM 2416 O O . MET B 1 137 ? -15.445 21.875 12.805 1 95.44 137 MET B O 1
ATOM 2420 N N . LEU B 1 138 ? -13.484 22.453 11.82 1 93.88 138 LEU B N 1
ATOM 2421 C CA . LEU B 1 138 ? -12.82 22.641 13.109 1 93.88 138 LEU B CA 1
ATOM 2422 C C . LEU B 1 138 ? -12.648 24.125 13.414 1 93.88 138 LEU B C 1
ATOM 2424 O O . LEU B 1 138 ? -12.125 24.875 12.586 1 93.88 138 LEU B O 1
ATOM 2428 N N . GLY B 1 139 ? -13.148 24.469 14.531 1 91.75 139 GLY B N 1
ATOM 2429 C CA . GLY B 1 139 ? -12.977 25.844 14.984 1 91.75 139 GLY B CA 1
ATOM 2430 C C . GLY B 1 139 ? -11.75 26.031 15.852 1 91.75 139 GLY B C 1
ATOM 2431 O O . GLY B 1 139 ? -11.375 25.141 16.609 1 91.75 139 GLY B O 1
ATOM 2432 N N . ILE B 1 140 ? -11.133 27.172 15.719 1 89.06 140 ILE B N 1
ATOM 2433 C CA . ILE B 1 140 ? -10 27.531 16.562 1 89.06 140 ILE B CA 1
ATOM 2434 C C . ILE B 1 140 ? -10.453 28.5 17.656 1 89.06 140 ILE B C 1
ATOM 2436 O O . ILE B 1 140 ? -11.203 29.453 17.375 1 89.06 140 ILE B O 1
ATOM 2440 N N . THR B 1 141 ? -10 28.25 18.797 1 91.81 141 THR B N 1
ATOM 2441 C CA . THR B 1 141 ? -10.352 29.125 19.906 1 91.81 141 THR B CA 1
ATO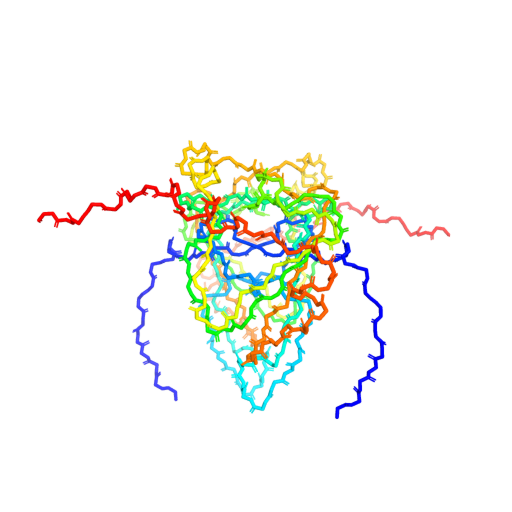M 2442 C C . THR B 1 141 ? -9.586 30.453 19.812 1 91.81 141 THR B C 1
ATOM 2444 O O . THR B 1 141 ? -8.578 30.531 19.109 1 91.81 141 THR B O 1
ATOM 2447 N N . ASP B 1 142 ? -10.078 31.422 20.594 1 92.56 142 ASP B N 1
ATOM 2448 C CA . ASP B 1 142 ? -9.367 32.688 20.688 1 92.56 142 ASP B CA 1
ATOM 2449 C C . ASP B 1 142 ? -7.969 32.5 21.266 1 92.56 142 ASP B C 1
ATOM 2451 O O . ASP B 1 142 ? -7.027 33.188 20.859 1 92.56 142 ASP B O 1
ATOM 2455 N N . TRP B 1 143 ? -7.91 31.625 22.109 1 91.88 143 TRP B N 1
ATOM 2456 C CA . TRP B 1 143 ? -6.613 31.328 22.703 1 91.88 143 TRP B CA 1
ATOM 2457 C C . TRP B 1 143 ? -5.629 30.828 21.641 1 91.88 143 TRP B C 1
ATOM 2459 O O . TRP B 1 143 ? -4.477 31.281 21.609 1 91.88 143 TRP B O 1
ATOM 2469 N N . GLY B 1 144 ? -6.02 29.953 20.828 1 87.44 144 GLY B N 1
ATOM 2470 C CA . GLY B 1 144 ? -5.16 29.422 19.781 1 87.44 144 GLY B CA 1
ATOM 2471 C C . GLY B 1 144 ? -4.836 30.438 18.688 1 87.44 144 GLY B C 1
ATOM 2472 O O . GLY B 1 144 ? -3.723 30.453 18.172 1 87.44 144 GLY B O 1
ATOM 2473 N N . LEU B 1 145 ? -5.781 31.25 18.453 1 87.69 145 LEU B N 1
ATOM 2474 C CA . LEU B 1 145 ? -5.633 32.188 17.344 1 87.69 145 LEU B CA 1
ATOM 2475 C C . LEU B 1 145 ? -4.809 33.406 17.766 1 87.69 145 LEU B C 1
ATOM 2477 O O . LEU B 1 145 ? -3.986 33.906 17 1 87.69 145 LEU B O 1
ATOM 2481 N N . GLU B 1 146 ? -5.02 33.812 18.984 1 88.5 146 GLU B N 1
ATOM 2482 C CA . GLU B 1 146 ? -4.461 35.094 19.375 1 88.5 146 GLU B CA 1
ATOM 2483 C C . GLU B 1 146 ? -3.621 34.969 20.641 1 88.5 146 GLU B C 1
ATOM 2485 O O . GLU B 1 146 ? -2.475 35.406 20.688 1 88.5 146 GLU B O 1
ATOM 2490 N N . THR B 1 147 ? -4.102 34.25 21.562 1 88.38 147 THR B N 1
ATOM 2491 C CA . THR B 1 147 ? -3.551 34.281 22.906 1 88.38 147 THR B CA 1
ATOM 2492 C C . THR B 1 147 ? -2.23 33.531 22.984 1 88.38 147 THR B C 1
ATOM 2494 O O . THR B 1 147 ? -1.282 33.969 23.625 1 88.38 147 THR B O 1
ATOM 2497 N N . CYS B 1 148 ? -2.133 32.406 22.328 1 83.75 148 CYS B N 1
ATOM 2498 C CA . CYS B 1 148 ? -0.967 31.547 22.469 1 83.75 148 CYS B CA 1
ATOM 2499 C C . CYS B 1 148 ? 0.226 32.125 21.703 1 83.75 148 CYS B C 1
ATOM 2501 O O . CYS B 1 148 ? 1.368 31.719 21.953 1 83.75 148 CYS B O 1
ATOM 2503 N N . LYS B 1 149 ? 0.004 33.062 20.797 1 84.25 149 LYS B N 1
ATOM 2504 C CA . LYS B 1 149 ? 1.017 33.781 20 1 84.25 149 LYS B CA 1
ATOM 2505 C C . LYS B 1 149 ? 1.917 32.781 19.266 1 84.25 149 LYS B C 1
ATOM 2507 O O . LYS B 1 149 ? 3.131 33 19.188 1 84.25 149 LYS B O 1
ATOM 2512 N N . LYS B 1 150 ? 1.285 31.688 18.797 1 81.75 150 LYS B N 1
ATOM 2513 C CA . LYS B 1 150 ? 2.066 30.672 18.125 1 81.75 150 LYS B CA 1
ATOM 2514 C C . LYS B 1 150 ? 1.631 30.516 16.672 1 81.75 150 LYS B C 1
ATOM 2516 O O . LYS B 1 150 ? 2.205 29.719 15.914 1 81.75 150 LYS B O 1
ATOM 2521 N N . VAL B 1 151 ? 0.743 31.344 16.281 1 85 151 VAL B N 1
ATOM 2522 C CA . VAL B 1 151 ? 0.26 31.281 14.906 1 85 151 VAL B CA 1
ATOM 2523 C C . VAL B 1 151 ? 1.29 31.906 13.969 1 85 151 VAL B C 1
ATOM 2525 O O . VAL B 1 151 ? 1.854 32.969 14.266 1 85 151 VAL B O 1
ATOM 2528 N N . GLN B 1 152 ? 1.606 31.203 12.883 1 82.56 152 GLN B N 1
ATOM 2529 C CA . GLN B 1 152 ? 2.504 31.734 11.867 1 82.56 152 GLN B CA 1
ATOM 2530 C C . GLN B 1 152 ? 1.795 32.781 10.992 1 82.56 152 GLN B C 1
ATOM 2532 O O . GLN B 1 152 ? 1.057 32.406 10.07 1 82.56 152 GLN B O 1
ATOM 2537 N N . PRO B 1 153 ? 2.129 34.031 11.141 1 80.31 153 PRO B N 1
ATOM 2538 C CA . PRO B 1 153 ? 1.398 35.062 10.414 1 80.31 153 PRO B CA 1
ATOM 2539 C C . PRO B 1 153 ? 1.764 35.125 8.93 1 80.31 153 PRO B C 1
ATOM 2541 O O . PRO B 1 153 ? 0.966 35.562 8.109 1 80.31 153 PRO B O 1
ATOM 2544 N N . ASP B 1 154 ? 2.914 34.656 8.602 1 78.19 154 ASP B N 1
ATOM 2545 C CA . ASP B 1 154 ? 3.396 34.812 7.234 1 78.19 154 ASP B CA 1
ATOM 2546 C C . ASP B 1 154 ? 3.295 33.5 6.461 1 78.19 154 ASP B C 1
ATOM 2548 O O . ASP B 1 154 ? 4.039 33.281 5.5 1 78.19 154 ASP B O 1
ATOM 2552 N N . TYR B 1 155 ? 2.369 32.688 6.84 1 77.38 155 TYR B N 1
ATOM 2553 C CA . TYR B 1 155 ? 2.213 31.375 6.207 1 77.38 155 TYR B CA 1
ATOM 2554 C C . TYR B 1 155 ? 1.934 31.516 4.715 1 77.38 155 TYR B C 1
ATOM 2556 O O . TYR B 1 155 ? 2.541 30.828 3.895 1 77.38 155 TYR B O 1
ATOM 2564 N N . ASN B 1 156 ? 1.045 32.438 4.383 1 76.38 156 ASN B N 1
ATOM 2565 C CA . ASN B 1 156 ? 0.645 32.625 2.99 1 76.38 156 ASN B CA 1
ATOM 2566 C C . ASN B 1 156 ? 1.819 33.062 2.123 1 76.38 156 ASN B C 1
ATOM 2568 O O . ASN B 1 156 ? 1.939 32.656 0.971 1 76.38 156 ASN B O 1
ATOM 2572 N N . LYS B 1 157 ? 2.576 33.938 2.646 1 76.25 157 LYS B N 1
ATOM 2573 C CA . LYS B 1 157 ? 3.729 34.438 1.903 1 76.25 157 LYS B CA 1
ATOM 2574 C C . LYS B 1 157 ? 4.711 33.312 1.588 1 76.25 157 LYS B C 1
ATOM 2576 O O . LYS B 1 157 ? 5.195 33.219 0.459 1 76.25 157 LYS B O 1
ATOM 2581 N N . HIS B 1 158 ? 4.91 32.5 2.531 1 71.12 158 HIS B N 1
ATOM 2582 C CA . HIS B 1 158 ? 5.898 31.438 2.389 1 71.12 158 HIS B CA 1
ATOM 2583 C C . HIS B 1 158 ? 5.359 30.297 1.526 1 71.12 158 HIS B C 1
ATOM 2585 O O . HIS B 1 158 ? 6.098 29.719 0.728 1 71.12 158 HIS B O 1
ATOM 2591 N N . SER B 1 159 ? 4.039 30.047 1.579 1 71.19 159 SER B N 1
ATOM 2592 C CA . SER B 1 159 ? 3.492 28.844 0.948 1 71.19 159 SER B CA 1
ATOM 2593 C C . SER B 1 159 ? 2.984 29.156 -0.458 1 71.19 159 SER B C 1
ATOM 2595 O O . SER B 1 159 ? 3.059 28.297 -1.346 1 71.19 159 SER B O 1
ATOM 2597 N N . TRP B 1 160 ? 2.562 30.391 -0.733 1 78.25 160 TRP B N 1
ATOM 2598 C CA . TRP B 1 160 ? 1.808 30.594 -1.965 1 78.25 160 TRP B CA 1
ATOM 2599 C C . TRP B 1 160 ? 2.434 31.703 -2.809 1 78.25 160 TRP B C 1
ATOM 2601 O O . TRP B 1 160 ? 2.525 31.578 -4.035 1 78.25 160 TRP B O 1
ATOM 2611 N N . GLU B 1 161 ? 2.912 32.688 -2.205 1 78.5 161 GLU B N 1
ATOM 2612 C CA . GLU B 1 161 ? 3.283 33.875 -2.961 1 78.5 161 GLU B CA 1
ATOM 2613 C C . GLU B 1 161 ? 4.465 33.594 -3.887 1 78.5 161 GLU B C 1
ATOM 2615 O O . GLU B 1 161 ? 4.566 34.188 -4.965 1 78.5 161 GLU B O 1
ATOM 2620 N N . GLU B 1 162 ? 5.238 32.656 -3.545 1 76.62 162 GLU B N 1
ATOM 2621 C CA . GLU B 1 162 ? 6.457 32.438 -4.316 1 76.62 162 GLU B CA 1
ATOM 2622 C C . GLU B 1 162 ? 6.246 31.359 -5.371 1 76.62 162 GLU B C 1
ATOM 2624 O O . GLU B 1 162 ? 7.152 31.047 -6.148 1 76.62 162 GLU B O 1
ATOM 2629 N N . LEU B 1 163 ? 5.07 30.859 -5.395 1 76.12 163 LEU B N 1
ATOM 2630 C CA . LEU B 1 163 ? 4.797 29.781 -6.344 1 76.12 163 LEU B CA 1
ATOM 2631 C C . LEU B 1 163 ? 4.652 30.344 -7.758 1 76.12 163 LEU B C 1
ATOM 2633 O O . LEU B 1 163 ? 3.943 31.328 -7.977 1 76.12 163 LEU B O 1
ATOM 2637 N N . LYS B 1 164 ? 5.449 29.719 -8.703 1 79.5 164 LYS B N 1
ATOM 2638 C CA . LYS B 1 164 ? 5.375 30.109 -10.109 1 79.5 164 LYS B CA 1
ATOM 2639 C C . LYS B 1 164 ? 4.434 29.188 -10.875 1 79.5 164 LYS B C 1
ATOM 2641 O O . LYS B 1 164 ? 4.383 27.984 -10.617 1 79.5 164 LYS B O 1
ATOM 2646 N N . VAL B 1 165 ? 3.668 29.719 -11.75 1 78.38 165 VAL B N 1
ATOM 2647 C CA . VAL B 1 165 ? 2.781 28.938 -12.609 1 78.38 165 VAL B CA 1
ATOM 2648 C C . VAL B 1 165 ? 3.594 28.266 -13.703 1 78.38 165 VAL B C 1
ATOM 2650 O O . VAL B 1 165 ? 4.277 28.938 -14.484 1 78.38 165 VAL B O 1
ATOM 2653 N N . HIS B 1 166 ? 3.496 26.984 -13.711 1 77.81 166 HIS B N 1
ATOM 2654 C CA . HIS B 1 166 ? 4.277 26.234 -14.688 1 77.81 166 HIS B CA 1
ATOM 2655 C C . HIS B 1 166 ? 3.383 25.641 -15.766 1 77.81 166 HIS B C 1
ATOM 2657 O O . HIS B 1 166 ? 3.877 25.109 -16.766 1 77.81 166 HIS B O 1
ATOM 2663 N N . PHE B 1 167 ? 2.137 25.656 -15.438 1 75.44 167 PHE B N 1
ATOM 2664 C CA . PHE B 1 167 ? 1.211 25.062 -16.391 1 75.44 167 PHE B CA 1
ATOM 2665 C C . PHE B 1 167 ? 0.954 26.016 -17.562 1 75.44 167 PHE B C 1
ATOM 2667 O O . PHE B 1 167 ? 0.594 27.172 -17.344 1 75.44 167 PHE B O 1
ATOM 2674 N N . LYS B 1 168 ? 1.419 25.562 -18.703 1 76.25 168 LYS B N 1
ATOM 2675 C CA . LYS B 1 168 ? 1.073 26.266 -19.938 1 76.25 168 LYS B CA 1
ATOM 2676 C C . LYS B 1 168 ? -0.056 25.562 -20.672 1 76.25 168 LYS B C 1
ATOM 2678 O O . LYS B 1 168 ? 0.043 24.375 -20.984 1 76.25 168 LYS B O 1
ATOM 2683 N N . ARG B 1 169 ? -1.144 26.281 -20.875 1 75.12 169 ARG B N 1
ATOM 2684 C CA . ARG B 1 169 ? -2.291 25.734 -21.594 1 75.12 169 ARG B CA 1
ATOM 2685 C C . ARG B 1 169 ? -1.922 25.406 -23.047 1 75.12 169 ARG B C 1
ATOM 2687 O O . ARG B 1 169 ? -1.122 26.109 -23.672 1 75.12 169 ARG B O 1
ATOM 2694 N N . PRO B 1 170 ? -2.354 24.109 -23.344 1 75 170 PRO B N 1
ATOM 2695 C CA . PRO B 1 170 ? -2.092 23.828 -24.766 1 75 170 PRO B CA 1
ATOM 2696 C C . PRO B 1 170 ? -2.615 24.922 -25.688 1 75 170 PRO B C 1
ATOM 2698 O O . PRO B 1 170 ? -3.645 25.547 -25.406 1 75 170 PRO B O 1
ATOM 2701 N N . SER B 1 171 ? -1.721 25.422 -26.594 1 63.78 171 SER B N 1
ATOM 2702 C CA . SER B 1 171 ? -2.158 26.359 -27.609 1 63.78 171 SER B CA 1
ATOM 2703 C C . SER B 1 171 ? -3.291 25.781 -28.453 1 63.78 171 SER B C 1
ATOM 2705 O O . SER B 1 171 ? -3.336 24.578 -28.703 1 63.78 171 SER B O 1
#

Solvent-accessible surface area (backbone atoms only — not comparable to full-atom values): 20079 Å² total; per-residue (Å²): 130,89,83,71,94,79,91,74,70,74,85,71,62,68,41,55,36,39,20,31,34,54,67,72,65,70,72,66,36,50,75,46,72,44,73,49,96,46,91,96,44,41,50,30,31,40,25,51,48,59,47,32,52,46,48,34,37,99,42,71,73,58,67,65,75,45,61,39,86,36,12,37,41,34,37,28,71,35,58,57,48,86,64,44,75,86,67,79,60,38,55,82,34,72,48,78,38,43,56,61,41,74,49,55,48,27,38,68,48,46,55,49,53,74,67,50,82,76,58,76,42,78,42,31,75,80,17,34,35,37,32,38,40,18,66,49,79,77,82,78,51,65,50,61,66,57,66,64,70,71,60,70,86,58,49,59,59,61,41,50,67,68,52,77,88,77,82,72,76,83,128,130,88,82,72,92,78,88,76,70,73,87,71,62,67,39,55,38,39,20,30,32,55,69,74,66,70,72,67,37,49,76,46,71,42,72,50,96,44,90,94,43,39,49,29,31,40,25,50,47,60,48,33,51,46,48,31,36,100,40,72,73,59,66,64,76,46,60,40,86,36,14,39,42,35,37,27,70,35,60,57,48,87,64,45,76,87,66,78,61,38,55,80,33,73,48,78,39,44,58,62,41,74,48,56,47,26,38,69,50,45,55,48,52,74,68,50,82,76,58,78,42,79,43,32,76,81,17,35,36,38,32,39,39,18,68,48,79,76,83,78,50,65,50,58,67,56,67,65,70,69,59,71,86,59,48,59,58,60,40,49,67,66,51,75,88,78,83,72,76,84,128

Organism: Fusarium oxysporum (strain Fo5176) (NCBI:txid660025)

Sequence (342 aa):
MEIYPYKYDLGRFSVIGSTSFDHPDPSIFTVLTGPSDHPGTAIADFVIFPPRWLVQEDTFRPPWYHRNTMSEFMGLICGQYDAKTGGGFQPAGASLHNIMSAHGPDADSYERASNAELKPVKVGEGSMAFMFESSLMLGITDWGLETCKKVQPDYNKHSWEELKVHFKRPSMEIYPYKYDLGRFSVIGSTSFDHPDPSIFTVLTGPSDHPGTAIADFVIFPPRWLVQEDTFRPPWYHRNTMSEFMGLICGQYDAKTGGGFQPAGASLHNIMSAHGPDADSYERASNAELKPVKVGEGSMAFMFESSLMLGITDWGLETCKKVQPDYNKHSWEELKVHFKRPS

Nearest PDB structures (foldseek):
  4aq2-assembly2_H  TM=9.810E-01  e=3.617E-19  Pseudomonas putida KT2440
  4aq6-assembly2_K  TM=9.780E-01  e=6.035E-19  Pseudomonas putida KT2440
  4aq2-assembly2_J  TM=9.809E-01  e=1.073E-18  Pseudomonas putida KT2440
  4aq2-assembly1_F  TM=9.813E-01  e=1.008E-17  Pseudomonas putida KT2440
  1ey2-assembly1_A  TM=9.325E-01  e=1.073E-18  Homo sapiens

Foldseek 3Di:
DDDDDDDDDLVVQDQDFDQEAEGDDQCSQFDDFQPDPDPPATQKTKGKDAKDKDQHDPYLHWDAKDFAQWKKKKAWQADDDLLAPVPLHHHVDMDIDGGRRIATGAQVSNVPSVPDDRHMDIPQVGIMMMMMTGNDGDDDDCCRVPVVPSDDPCCCVGRPVPHDDDDDDDD/DDDDDDDDDLQVQDQDFDQEAEGDDQCSQFDDFQPDPDPPATQKTKGKDAKDKDQHDPYLHWDAKDFAQWKKKKAWQADDDLLAPVPLHHHVDMDIDGGRRIATGAQVSNVPSVPDDRHMDIPQVGIMMMMMTGNDGDDDDCCRVPVVPSDDPCVCVGRPVPHDDDDDDDD

InterPro domains:
  IPR005708 Homogentisate 1,2-dioxygenase [PTHR11056] (3-169)
  IPR011051 RmlC-like cupin domain superfamily [SSF51182] (3-168)
  IPR014710 RmlC-like jelly roll fold [G3DSA:2.60.120.10] (2-136)
  IPR046451 Homogentisate 1,2-dioxygenase, C-terminal domain [PF04209] (12-167)